Protein AF-A0A1B6GBA2-F1 (afdb_monomer)

Organism: NCBI:txid1464854

Solvent-accessible surface area (backbone atoms only — not comparable to full-atom values): 12612 Å² total; per-residue (Å²): 142,80,86,78,81,80,79,74,80,76,74,75,76,75,79,73,77,83,66,84,77,60,73,89,76,57,81,78,90,71,86,55,63,67,61,48,50,49,60,72,68,33,53,62,59,52,53,50,48,52,54,50,50,55,51,53,52,53,50,50,49,43,52,51,51,54,50,48,49,56,48,50,55,50,52,53,49,50,50,53,55,61,72,68,51,83,52,76,83,59,57,58,66,55,68,51,70,46,81,49,103,88,52,73,51,70,57,66,92,76,50,72,71,59,45,36,73,74,42,98,48,87,59,84,89,74,87,81,77,86,73,86,83,77,90,77,94,72,97,66,93,72,86,82,91,66,87,88,64,92,81,76,77,64,89,40,74,65,52,47,54,48,50,53,49,49,54,47,50,54,53,49,60,70,31,69,59,46,47,52,50,51,53,52,50,52,56,49,50,61,66,68,78,106

InterPro domains:
  IPR019186 Nucleolar protein 12 [PF09805] (22-143)
  IPR019186 Nucleolar protein 12 [PTHR14577] (15-191)

Foldseek 3Di:
DDDPDPPDPPPPPPPPDPDPPDPVPDDDPDDDVVVVVCVVPVPVVVVVVVVVVVVVVLVVVLVVLLVVLVVVLVVVVVVVVVVPDDDPVCVVQQADWDDDPPDIDGRHDADQVNCVVPPVDPGDDDDDDPPDDDDDDDDDPDDDPDDPPPDDDQVDPVSVVVVSVVVSVVSSCPDPSNVVVVVVVVVVVVVVVD

Sequence (194 aa):
MDSGDEEIDDKRIAKRRHKPINRKTKLSIVFNENARKDFLTGFHRRKLGRKRKAQEELEKWLKEEKKRIKKEAKDEIKKLVLSNRPIPELEHLHSEEYELPNHSVSIVELSSTALENKNHWIGSNKVQYETDKEGESDSDQGENEGSKLLGMELKTEKDVKKAIKHQATKQVQKSKAFQTKQRLEKKKQIKKSH

Secondary structure (DSSP, 8-state):
------------------PPP-GGG-------HHHHHHHHHTHHHHHHHHHHHHHHHHHHHHHHHHHHHHHHHHHHHHHHHHHTSPPHHHHGGGS-EEEETTEEEE-----HHHHHHHS----S---------------------S---S-----SHHHHHHHHHHHHHHHHHHSHHHHHHHHHHHHHHHTT--

pLDDT: mean 76.66, std 18.48, range [27.5, 97.44]

Radius of gyration: 38.7 Å; Cα contacts (8 Å, |Δi|>4): 50; chains: 1; bounding box: 107×76×98 Å

Structure (mmCIF, N/CA/C/O backbone):
data_AF-A0A1B6GBA2-F1
#
_entry.id   AF-A0A1B6GBA2-F1
#
loop_
_atom_site.group_PDB
_atom_site.id
_atom_site.type_symbol
_atom_site.label_atom_id
_atom_site.label_alt_id
_atom_site.label_comp_id
_atom_site.label_asym_id
_atom_site.label_entity_id
_atom_site.label_seq_id
_atom_site.pdbx_PDB_ins_code
_atom_site.Cartn_x
_atom_site.Cartn_y
_atom_site.Cartn_z
_atom_site.occupancy
_atom_site.B_iso_or_equiv
_atom_site.auth_seq_id
_atom_site.auth_comp_id
_atom_site.auth_asym_id
_atom_site.auth_atom_id
_atom_site.pdbx_PDB_model_num
ATOM 1 N N . MET A 1 1 ? 73.351 -35.336 -14.180 1.00 48.97 1 MET A N 1
ATOM 2 C CA . MET A 1 1 ? 72.785 -35.665 -15.500 1.00 48.97 1 MET A CA 1
ATOM 3 C C . MET A 1 1 ? 71.743 -36.732 -15.237 1.00 48.97 1 MET A C 1
ATOM 5 O O . MET A 1 1 ? 72.074 -37.904 -15.282 1.00 48.97 1 MET A O 1
ATOM 9 N N . ASP A 1 2 ? 70.557 -36.314 -14.807 1.00 46.03 2 ASP A N 1
ATOM 10 C CA . ASP A 1 2 ? 69.426 -37.210 -14.567 1.00 46.03 2 ASP A CA 1
ATOM 11 C C . ASP A 1 2 ? 68.265 -36.620 -15.363 1.00 46.03 2 ASP A C 1
ATOM 13 O O . ASP A 1 2 ? 67.696 -35.585 -15.014 1.00 46.03 2 ASP A O 1
ATOM 17 N N . SER A 1 3 ? 68.105 -37.153 -16.567 1.00 47.69 3 SER A N 1
ATOM 18 C CA . SER A 1 3 ? 67.117 -36.756 -17.559 1.00 47.69 3 SER A CA 1
ATOM 19 C C . SER A 1 3 ? 65.799 -37.424 -17.195 1.00 47.69 3 SER A C 1
ATOM 21 O O . SER A 1 3 ? 65.550 -38.555 -17.599 1.00 47.69 3 SER A O 1
ATOM 23 N N . GLY A 1 4 ? 64.996 -36.732 -16.388 1.00 49.50 4 GLY A N 1
ATOM 24 C CA . GLY A 1 4 ? 63.617 -37.115 -16.119 1.00 49.50 4 GLY A CA 1
ATOM 25 C C . GLY A 1 4 ? 62.780 -36.952 -17.383 1.00 49.50 4 GLY A C 1
ATOM 26 O O . GLY A 1 4 ? 62.589 -35.833 -17.857 1.00 49.50 4 GLY A O 1
ATOM 27 N N . ASP A 1 5 ? 62.327 -38.081 -17.916 1.00 49.03 5 ASP A N 1
ATOM 28 C CA . ASP A 1 5 ? 61.361 -38.196 -19.000 1.00 49.03 5 ASP A CA 1
ATOM 29 C C . ASP A 1 5 ? 60.092 -37.381 -18.686 1.00 49.03 5 ASP A C 1
ATOM 31 O O . ASP A 1 5 ? 59.298 -37.737 -17.813 1.00 49.03 5 ASP A O 1
ATOM 35 N N . GLU A 1 6 ? 59.883 -36.272 -19.403 1.00 51.25 6 GLU A N 1
ATOM 36 C CA . GLU A 1 6 ? 58.568 -35.636 -19.491 1.00 51.25 6 GLU A CA 1
ATOM 37 C C . GLU A 1 6 ? 57.670 -36.528 -20.359 1.00 51.25 6 GLU A C 1
ATOM 39 O O . GLU A 1 6 ? 57.669 -36.433 -21.588 1.00 51.25 6 GLU A O 1
ATOM 44 N N . GLU A 1 7 ? 56.895 -37.412 -19.722 1.00 50.62 7 GLU A N 1
ATOM 45 C CA . GLU A 1 7 ? 55.727 -38.016 -20.363 1.00 50.62 7 GLU A CA 1
ATOM 46 C C . GLU A 1 7 ? 54.749 -36.897 -20.747 1.00 50.62 7 GLU A C 1
ATOM 48 O O . GLU A 1 7 ? 53.991 -36.362 -19.935 1.00 50.62 7 GLU A O 1
ATOM 53 N N . ILE A 1 8 ? 54.794 -36.512 -22.020 1.00 53.28 8 ILE A N 1
ATOM 54 C CA . ILE A 1 8 ? 53.806 -35.647 -22.648 1.00 53.28 8 ILE A CA 1
ATOM 55 C C . ILE A 1 8 ? 52.487 -36.422 -22.656 1.00 53.28 8 ILE A C 1
ATOM 57 O O . ILE A 1 8 ? 52.315 -37.373 -23.417 1.00 53.28 8 ILE A O 1
ATOM 61 N N . ASP A 1 9 ? 51.551 -35.998 -21.805 1.00 53.97 9 ASP A N 1
ATOM 62 C CA . ASP A 1 9 ? 50.156 -36.432 -21.824 1.00 53.97 9 ASP A CA 1
ATOM 63 C C . ASP A 1 9 ? 49.548 -36.138 -23.207 1.00 53.97 9 ASP A C 1
ATOM 65 O O . ASP A 1 9 ? 49.001 -35.058 -23.476 1.00 53.97 9 ASP A O 1
ATOM 69 N N . ASP A 1 10 ? 49.627 -37.124 -24.101 1.00 56.56 10 ASP A N 1
ATOM 70 C CA . ASP A 1 10 ? 48.906 -37.156 -25.364 1.00 56.56 10 ASP A CA 1
ATOM 71 C C . ASP A 1 10 ? 47.407 -37.137 -25.053 1.00 56.56 10 ASP A C 1
ATOM 73 O O . ASP A 1 10 ? 46.740 -38.162 -24.858 1.00 56.56 10 ASP A O 1
ATOM 77 N N . LYS A 1 11 ? 46.846 -35.923 -2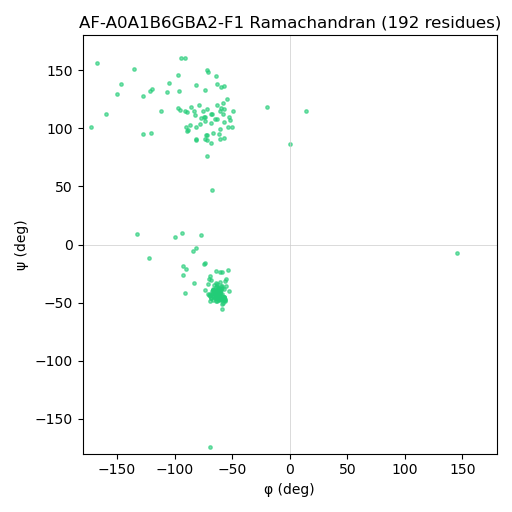4.996 1.00 54.88 11 LYS A N 1
ATOM 78 C CA . LYS A 1 11 ? 45.405 -35.687 -24.940 1.00 54.88 11 LYS A CA 1
ATOM 79 C C . LYS A 1 11 ? 44.784 -36.435 -26.106 1.00 54.88 11 LYS A C 1
ATOM 81 O O . LYS A 1 11 ? 44.793 -35.952 -27.237 1.00 54.88 11 LYS A O 1
ATOM 86 N N . ARG A 1 12 ? 44.208 -37.606 -25.825 1.00 56.19 12 ARG A N 1
ATOM 87 C CA . ARG A 1 12 ? 43.410 -38.382 -26.774 1.00 56.19 12 ARG A CA 1
ATOM 88 C C . ARG A 1 12 ? 42.380 -37.441 -27.397 1.00 56.19 12 ARG A C 1
ATOM 90 O O . ARG A 1 12 ? 41.353 -37.143 -26.786 1.00 56.19 12 ARG A O 1
ATOM 97 N N . ILE A 1 13 ? 42.633 -36.971 -28.620 1.00 60.38 13 ILE A N 1
ATOM 98 C CA . ILE A 1 13 ? 41.629 -36.283 -29.425 1.00 60.38 13 ILE A CA 1
ATOM 99 C C . ILE A 1 13 ? 40.591 -37.352 -29.732 1.00 60.38 13 ILE A C 1
ATOM 101 O O . ILE A 1 13 ? 40.764 -38.179 -30.628 1.00 60.38 13 ILE A O 1
ATOM 105 N N . ALA A 1 14 ? 39.532 -37.391 -28.926 1.00 62.12 14 ALA A N 1
ATOM 106 C CA . ALA A 1 14 ? 38.436 -38.314 -29.124 1.00 62.12 14 ALA A CA 1
ATOM 107 C C . ALA A 1 14 ? 37.877 -38.083 -30.535 1.00 62.12 14 ALA A C 1
ATOM 109 O O . ALA A 1 14 ? 37.199 -37.084 -30.788 1.00 62.12 14 ALA A O 1
ATOM 110 N N . LYS A 1 15 ? 38.177 -38.998 -31.468 1.00 64.19 15 LYS A N 1
ATOM 111 C CA . LYS A 1 15 ? 37.581 -39.017 -32.806 1.00 64.19 15 LYS A CA 1
ATOM 112 C C . LYS A 1 15 ? 36.078 -39.205 -32.625 1.00 64.19 15 LYS A C 1
ATOM 114 O O . LYS A 1 15 ? 35.588 -40.321 -32.450 1.00 64.19 15 LYS A O 1
ATOM 119 N N . ARG A 1 16 ? 35.331 -38.099 -32.607 1.00 65.50 16 ARG A N 1
ATOM 120 C CA . ARG A 1 16 ? 33.869 -38.128 -32.553 1.00 65.50 16 ARG A CA 1
ATOM 121 C C . ARG A 1 16 ? 33.398 -38.863 -33.805 1.00 65.50 16 ARG A C 1
ATOM 123 O O . ARG A 1 16 ? 33.601 -38.384 -34.915 1.00 65.50 16 ARG A O 1
ATOM 130 N N . ARG A 1 17 ? 32.779 -40.035 -33.638 1.00 60.97 17 ARG A N 1
ATOM 131 C CA . ARG A 1 17 ? 32.107 -40.732 -34.744 1.00 60.97 17 ARG A CA 1
ATOM 132 C C . ARG A 1 17 ? 31.067 -39.767 -35.319 1.00 60.97 17 ARG A C 1
ATOM 134 O O . ARG A 1 17 ? 30.146 -39.370 -34.603 1.00 60.97 17 ARG A O 1
ATOM 141 N N . HIS A 1 18 ? 31.226 -39.367 -36.580 1.00 63.34 18 HIS A N 1
ATOM 142 C CA . HIS A 1 18 ? 30.274 -38.507 -37.279 1.00 63.34 18 HIS A CA 1
ATOM 143 C C . HIS A 1 18 ? 28.978 -39.286 -37.514 1.00 63.34 18 HIS A C 1
ATOM 145 O O . HIS A 1 18 ? 28.796 -39.935 -38.539 1.00 63.34 18 HIS A O 1
ATOM 151 N N . LYS A 1 19 ? 28.068 -39.251 -36.537 1.00 73.19 19 LYS A N 1
ATOM 152 C CA . LYS A 1 19 ? 26.678 -39.639 -36.779 1.00 73.19 19 LYS A CA 1
ATOM 153 C C . LYS A 1 19 ? 26.096 -38.653 -37.803 1.00 73.19 19 LYS A C 1
ATOM 155 O O . LYS A 1 19 ? 26.368 -37.453 -37.680 1.00 73.19 19 LYS A O 1
ATOM 160 N N . PRO A 1 20 ? 25.315 -39.112 -38.796 1.00 74.81 20 PRO A N 1
ATOM 161 C CA . PRO A 1 20 ? 24.667 -38.206 -39.734 1.00 74.81 20 PRO A CA 1
ATOM 162 C C . PRO A 1 20 ? 23.789 -37.229 -38.947 1.00 74.81 20 PRO A C 1
ATOM 164 O O . PRO A 1 20 ? 22.916 -37.633 -38.178 1.00 74.81 20 PRO A O 1
ATOM 167 N N . ILE A 1 21 ? 24.064 -35.931 -39.095 1.00 72.81 21 ILE A N 1
ATOM 168 C CA . ILE A 1 21 ? 23.315 -34.877 -38.408 1.00 72.81 21 ILE A CA 1
ATOM 169 C C . ILE A 1 21 ? 21.876 -34.935 -38.914 1.00 72.81 21 ILE A C 1
ATOM 171 O O . ILE A 1 21 ? 21.625 -34.772 -40.111 1.00 72.81 21 ILE A O 1
ATOM 175 N N . ASN A 1 22 ? 20.928 -35.155 -38.001 1.00 79.38 22 ASN A N 1
ATOM 176 C CA . ASN A 1 22 ? 19.515 -35.129 -38.338 1.00 79.38 22 ASN A CA 1
ATOM 177 C C . ASN A 1 22 ? 19.145 -33.716 -38.810 1.00 79.38 22 ASN A C 1
ATOM 179 O O . ASN A 1 22 ? 19.083 -32.771 -38.024 1.00 79.38 22 ASN A O 1
ATOM 183 N N . ARG A 1 23 ? 18.908 -33.571 -40.117 1.00 78.50 23 ARG A N 1
ATOM 184 C CA . ARG A 1 23 ? 18.591 -32.280 -40.741 1.00 78.50 23 ARG A CA 1
ATOM 185 C C . ARG A 1 23 ? 17.313 -31.656 -40.163 1.00 78.50 23 ARG A C 1
ATOM 187 O O . ARG A 1 23 ? 17.208 -30.438 -40.181 1.00 78.50 23 ARG A O 1
ATOM 194 N N . LYS A 1 24 ? 16.398 -32.460 -39.592 1.00 79.44 24 LYS A N 1
ATOM 195 C CA . LYS A 1 24 ? 15.153 -31.990 -38.952 1.00 79.44 24 LYS A CA 1
ATOM 196 C C . LYS A 1 24 ? 15.390 -31.243 -37.635 1.00 79.44 24 LYS A C 1
ATOM 198 O O . LYS A 1 24 ? 14.613 -30.363 -37.297 1.00 79.44 24 LYS A O 1
ATOM 203 N N . THR A 1 25 ? 16.451 -31.572 -36.896 1.00 79.81 25 THR A N 1
ATOM 204 C CA . THR A 1 25 ? 16.803 -30.917 -35.619 1.00 79.81 25 THR A CA 1
ATOM 205 C C . THR A 1 25 ? 17.900 -29.866 -35.787 1.00 79.81 25 THR A C 1
ATOM 207 O O . THR A 1 25 ? 18.426 -29.350 -34.802 1.00 79.81 25 THR A O 1
ATOM 210 N N . LYS A 1 26 ? 18.306 -29.572 -37.030 1.00 81.56 26 LYS A N 1
ATOM 211 C CA . LYS A 1 26 ? 19.357 -28.599 -37.319 1.00 81.56 26 LYS A CA 1
ATOM 212 C C . LYS A 1 26 ? 18.801 -27.188 -37.122 1.00 81.56 26 LYS A C 1
ATOM 214 O O . LYS A 1 26 ? 17.990 -26.723 -37.914 1.00 81.56 26 LYS A O 1
ATOM 219 N N . LEU A 1 27 ? 19.261 -26.504 -36.077 1.00 79.31 27 LEU A N 1
ATOM 220 C CA . LEU A 1 27 ? 18.925 -25.104 -35.827 1.00 79.31 27 LEU A CA 1
ATOM 221 C C . LEU A 1 27 ? 19.710 -24.210 -36.797 1.00 79.31 27 LEU A C 1
ATOM 223 O O . LEU A 1 27 ? 20.939 -24.162 -36.751 1.00 79.31 27 LEU A O 1
ATOM 227 N N . SER A 1 28 ? 19.010 -23.515 -37.693 1.00 79.75 28 SER A N 1
ATOM 228 C CA . SER A 1 28 ? 19.598 -22.476 -38.540 1.00 79.75 28 SER A CA 1
ATOM 229 C C . SER A 1 28 ? 19.524 -21.132 -37.823 1.00 79.75 28 SER A C 1
ATOM 231 O O . SER A 1 28 ? 18.435 -20.595 -37.616 1.00 79.75 28 SER A O 1
ATOM 233 N N . ILE A 1 29 ? 20.675 -20.572 -37.460 1.00 83.25 29 ILE A N 1
ATOM 234 C CA . ILE A 1 29 ? 20.752 -19.210 -36.929 1.00 83.25 29 ILE A CA 1
ATOM 235 C C . ILE A 1 29 ? 20.727 -18.265 -38.130 1.00 83.25 29 ILE A C 1
ATOM 237 O O . ILE A 1 29 ? 21.761 -17.974 -38.725 1.00 83.25 29 ILE A O 1
ATOM 241 N N . VAL A 1 30 ? 19.526 -17.846 -38.527 1.00 86.12 30 VAL A N 1
ATOM 242 C CA . VAL A 1 30 ? 19.337 -16.836 -39.573 1.00 86.12 30 VAL A CA 1
ATOM 243 C C . VAL A 1 30 ? 19.143 -15.488 -38.908 1.00 86.12 30 VAL A C 1
ATOM 245 O O . VAL A 1 30 ? 18.375 -15.334 -37.955 1.00 86.12 30 VAL A O 1
ATOM 248 N N . PHE A 1 31 ? 19.877 -14.504 -39.406 1.00 85.75 31 PHE A N 1
ATOM 249 C CA . PHE A 1 31 ? 19.840 -13.171 -38.858 1.00 85.75 31 PHE A CA 1
ATOM 250 C C . PHE A 1 31 ? 18.571 -12.439 -39.313 1.00 85.75 31 PHE A C 1
ATOM 252 O O . PHE A 1 31 ? 18.438 -12.060 -40.473 1.00 85.75 31 PHE A O 1
ATOM 259 N N . ASN A 1 32 ? 17.634 -12.219 -38.390 1.00 91.94 32 ASN A N 1
ATOM 260 C CA . ASN A 1 32 ? 16.436 -11.432 -38.669 1.00 91.94 32 ASN A CA 1
ATOM 261 C C . ASN A 1 32 ? 16.768 -9.934 -38.652 1.00 91.94 32 ASN A C 1
ATOM 263 O O . ASN A 1 32 ? 16.892 -9.322 -37.587 1.00 91.94 32 ASN A O 1
ATOM 267 N N . GLU A 1 33 ? 16.865 -9.317 -39.830 1.00 91.88 33 GLU A N 1
ATOM 268 C CA . GLU A 1 33 ? 17.189 -7.890 -39.961 1.00 91.88 33 GLU A CA 1
ATOM 269 C C . GLU A 1 33 ? 16.191 -6.970 -39.247 1.00 91.88 33 GLU A C 1
ATOM 271 O O . GLU A 1 33 ? 16.587 -5.964 -38.656 1.00 91.88 33 GLU A O 1
ATOM 276 N N . ASN A 1 34 ? 14.905 -7.325 -39.236 1.00 90.69 34 ASN A N 1
ATOM 277 C CA . ASN A 1 34 ? 13.871 -6.554 -38.539 1.00 90.69 34 ASN A CA 1
ATOM 278 C C . ASN A 1 34 ? 14.068 -6.588 -37.018 1.00 90.69 34 ASN A C 1
ATOM 280 O O . ASN A 1 34 ? 14.043 -5.543 -36.369 1.00 90.69 34 ASN A O 1
ATOM 284 N N . ALA A 1 35 ? 14.388 -7.761 -36.459 1.00 90.62 35 ALA A N 1
ATOM 285 C CA . ALA A 1 35 ? 14.722 -7.896 -35.043 1.00 90.62 35 ALA A CA 1
ATOM 286 C C . ALA A 1 35 ? 16.000 -7.115 -34.683 1.00 90.62 35 ALA A C 1
ATOM 288 O O . ALA A 1 35 ? 16.075 -6.529 -33.604 1.00 90.62 35 ALA A O 1
ATOM 289 N N . ARG A 1 36 ? 16.983 -7.033 -35.595 1.00 88.81 36 ARG A N 1
ATOM 290 C CA . ARG A 1 36 ? 18.163 -6.164 -35.429 1.00 88.81 36 ARG A CA 1
ATOM 291 C C . ARG A 1 36 ? 17.786 -4.694 -35.403 1.00 88.81 36 ARG A C 1
ATOM 293 O O . ARG A 1 36 ? 18.244 -3.983 -34.512 1.00 88.81 36 ARG A O 1
ATOM 300 N N . LYS A 1 37 ? 16.976 -4.234 -36.361 1.00 89.88 37 LYS A N 1
ATOM 301 C CA . LYS A 1 37 ? 16.502 -2.844 -36.415 1.00 89.88 37 LYS A CA 1
ATOM 302 C C . LYS A 1 37 ? 15.784 -2.486 -35.113 1.00 89.88 37 LYS A C 1
ATOM 304 O O . LYS A 1 37 ? 16.168 -1.514 -34.473 1.00 89.88 37 LYS A O 1
ATOM 309 N N . ASP A 1 38 ? 14.858 -3.327 -34.655 1.00 90.12 38 ASP A N 1
ATOM 310 C CA . ASP A 1 38 ? 14.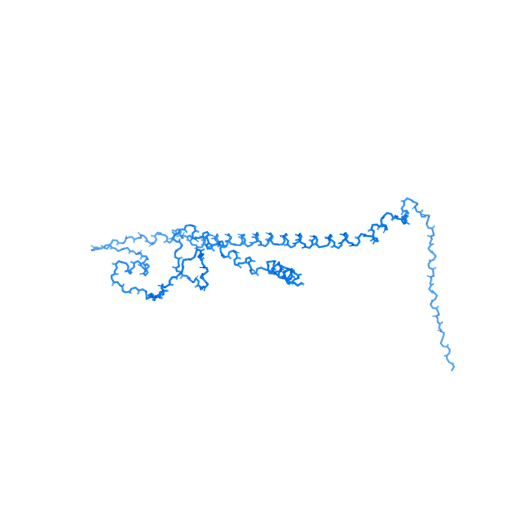161 -3.172 -33.372 1.00 90.12 38 ASP A CA 1
ATOM 311 C C . ASP A 1 38 ? 15.088 -3.218 -32.153 1.00 90.12 38 ASP A C 1
ATOM 313 O O . ASP A 1 38 ? 14.881 -2.509 -31.163 1.00 90.12 38 ASP A O 1
ATOM 317 N N . PHE A 1 39 ? 16.113 -4.066 -32.180 1.00 89.38 39 PHE A N 1
ATOM 318 C CA . PHE A 1 39 ? 17.083 -4.147 -31.100 1.00 89.38 39 PHE A CA 1
ATOM 319 C C . PHE A 1 39 ? 17.909 -2.859 -31.004 1.00 89.38 39 PHE A C 1
ATOM 321 O O . PHE A 1 39 ? 18.004 -2.289 -29.909 1.00 89.38 39 PHE A O 1
ATOM 328 N N . LEU A 1 40 ? 18.428 -2.379 -32.138 1.00 91.06 40 LEU A N 1
ATOM 329 C CA . LEU A 1 40 ? 19.274 -1.189 -32.240 1.00 91.06 40 LEU A CA 1
ATOM 330 C C . LEU A 1 40 ? 18.502 0.105 -31.947 1.00 91.06 40 LEU A C 1
ATOM 332 O O . LEU A 1 40 ? 18.967 0.921 -31.156 1.00 91.06 40 LEU A O 1
ATOM 336 N N . THR A 1 41 ? 17.303 0.287 -32.506 1.00 89.44 41 THR A N 1
ATOM 337 C CA . THR A 1 41 ? 16.514 1.525 -32.329 1.00 89.44 41 THR A CA 1
ATOM 338 C C . THR A 1 41 ? 15.574 1.473 -31.120 1.00 89.44 41 THR A C 1
ATOM 340 O O . THR A 1 41 ? 15.192 2.500 -30.558 1.00 89.44 41 THR A O 1
ATOM 343 N N . GLY A 1 42 ? 15.232 0.278 -30.631 1.00 93.25 42 GLY A N 1
ATOM 344 C CA . GLY A 1 42 ? 14.242 0.082 -29.570 1.00 93.25 42 GLY A CA 1
ATOM 345 C C . GLY A 1 42 ? 14.717 0.390 -28.148 1.00 93.25 42 GLY A C 1
ATOM 346 O O . GLY A 1 42 ? 13.986 0.097 -27.199 1.00 93.25 42 GLY A O 1
ATOM 347 N N . PHE A 1 43 ? 15.908 0.965 -27.940 1.00 92.94 43 PHE A N 1
ATOM 348 C CA . PHE A 1 43 ? 16.404 1.286 -26.594 1.00 92.94 43 PHE A CA 1
ATOM 349 C C . PHE A 1 43 ? 15.467 2.241 -25.843 1.00 92.94 43 PHE A C 1
ATOM 351 O O . PHE A 1 43 ? 15.164 2.010 -24.669 1.00 92.94 43 PHE A O 1
ATOM 358 N N . HIS A 1 44 ? 14.949 3.270 -26.524 1.00 90.62 44 HIS A N 1
ATOM 359 C CA . HIS A 1 44 ? 13.973 4.193 -25.943 1.00 90.62 44 HIS A CA 1
ATOM 360 C C . HIS A 1 44 ? 12.687 3.458 -25.536 1.00 90.62 44 HIS A C 1
ATOM 362 O O . HIS A 1 44 ? 12.247 3.576 -24.392 1.00 90.62 44 HIS A O 1
ATOM 368 N N . ARG A 1 45 ? 12.159 2.599 -26.420 1.00 92.50 45 ARG A N 1
ATOM 369 C CA . ARG A 1 45 ? 10.986 1.746 -26.161 1.00 92.50 45 ARG A CA 1
ATOM 370 C C . ARG A 1 45 ? 11.199 0.840 -24.944 1.00 92.50 45 ARG A C 1
ATOM 372 O O . ARG A 1 45 ? 10.351 0.798 -24.059 1.00 92.50 45 ARG A O 1
ATOM 379 N N . ARG A 1 46 ? 12.367 0.195 -24.818 1.00 93.00 46 ARG A N 1
ATOM 380 C CA . ARG A 1 46 ? 12.729 -0.620 -23.638 1.00 93.00 46 ARG A CA 1
ATOM 381 C C . ARG A 1 46 ? 12.897 0.219 -22.372 1.00 93.00 46 ARG A C 1
ATOM 383 O O . ARG A 1 46 ? 12.524 -0.221 -21.288 1.00 93.00 46 ARG A O 1
ATOM 390 N N . LYS A 1 47 ? 13.475 1.421 -22.467 1.00 95.50 47 LYS A N 1
ATOM 391 C CA . LYS A 1 47 ? 13.624 2.346 -21.330 1.00 95.50 47 LYS A CA 1
ATOM 392 C C . LYS A 1 47 ? 12.259 2.799 -20.815 1.00 95.50 47 LYS A C 1
ATOM 394 O O . LYS A 1 47 ? 12.037 2.761 -19.608 1.00 95.50 47 LYS A O 1
ATOM 399 N N . LEU A 1 48 ? 11.348 3.178 -21.710 1.00 95.38 48 LEU A N 1
ATOM 400 C CA . LEU A 1 48 ? 9.966 3.504 -21.361 1.00 95.38 48 LEU A CA 1
ATOM 401 C C . LEU A 1 48 ? 9.232 2.292 -20.781 1.00 95.38 48 LEU A C 1
ATOM 403 O O . LEU A 1 48 ? 8.622 2.414 -19.725 1.00 95.38 48 LEU A O 1
ATOM 407 N N . GLY A 1 49 ? 9.373 1.116 -21.397 1.00 96.06 49 GLY A N 1
ATOM 408 C CA . GLY A 1 49 ? 8.787 -0.128 -20.895 1.00 96.06 49 GLY A CA 1
ATOM 409 C C . GLY A 1 49 ? 9.241 -0.461 -19.473 1.00 96.06 49 GLY A C 1
ATOM 410 O O . GLY A 1 49 ? 8.412 -0.735 -18.614 1.00 96.06 49 GLY A O 1
ATOM 411 N N . ARG A 1 50 ? 10.543 -0.342 -19.178 1.00 96.62 50 ARG A N 1
ATOM 412 C CA . ARG A 1 50 ? 11.075 -0.525 -17.815 1.00 96.62 50 ARG A CA 1
ATOM 413 C C . ARG A 1 50 ? 10.501 0.485 -16.822 1.00 96.62 50 ARG A C 1
ATOM 415 O O . ARG A 1 50 ? 10.125 0.097 -15.722 1.00 96.62 50 ARG A O 1
ATOM 422 N N . LYS A 1 51 ? 10.408 1.766 -17.202 1.00 95.31 51 LYS A N 1
ATOM 423 C CA . LYS A 1 51 ? 9.795 2.805 -16.355 1.00 95.31 51 LYS A CA 1
ATOM 424 C C . LYS A 1 51 ? 8.333 2.483 -16.050 1.00 95.31 51 LYS A C 1
ATOM 426 O O . LYS A 1 51 ? 7.943 2.542 -14.891 1.00 95.31 51 LYS A O 1
ATOM 431 N N . ARG A 1 52 ? 7.562 2.110 -17.075 1.00 96.81 52 ARG A N 1
ATOM 432 C CA . ARG A 1 52 ? 6.151 1.737 -16.945 1.00 96.81 52 ARG A CA 1
ATOM 433 C C . ARG A 1 52 ? 5.981 0.504 -16.058 1.00 96.81 52 ARG A C 1
ATOM 435 O O . ARG A 1 52 ? 5.205 0.553 -15.114 1.00 96.81 52 ARG A O 1
ATOM 442 N N . LYS A 1 53 ? 6.772 -0.549 -16.286 1.00 97.44 53 LYS A N 1
ATOM 443 C CA . LYS A 1 53 ? 6.762 -1.766 -15.462 1.00 97.44 53 LYS A CA 1
ATOM 444 C C . LYS A 1 53 ? 7.013 -1.452 -13.983 1.00 97.44 53 LYS A C 1
ATOM 446 O O . LYS A 1 53 ? 6.247 -1.887 -13.136 1.00 97.44 53 LYS A O 1
ATOM 451 N N . ALA A 1 54 ? 8.018 -0.629 -13.679 1.00 94.88 54 ALA A N 1
ATOM 452 C CA . ALA A 1 54 ? 8.307 -0.220 -12.304 1.00 94.88 54 ALA A CA 1
ATOM 453 C C . ALA A 1 54 ? 7.168 0.607 -11.666 1.00 94.88 54 ALA A C 1
ATOM 455 O O . ALA A 1 54 ? 6.934 0.509 -10.464 1.00 94.88 54 ALA A O 1
ATOM 456 N N . GLN A 1 55 ? 6.449 1.421 -12.450 1.00 93.50 55 GLN A N 1
ATOM 457 C CA . GLN A 1 55 ? 5.267 2.151 -11.971 1.00 93.50 55 GLN A CA 1
ATOM 458 C C . GLN A 1 55 ? 4.105 1.203 -11.656 1.00 93.50 55 GLN A C 1
ATOM 460 O O . GLN A 1 55 ? 3.503 1.323 -10.592 1.00 93.50 55 GLN A O 1
ATOM 465 N N . GLU A 1 56 ? 3.826 0.250 -12.547 1.00 96.38 56 GLU A N 1
ATOM 466 C CA . GLU A 1 56 ? 2.771 -0.753 -12.366 1.00 96.38 56 GLU A CA 1
ATOM 467 C C . GLU A 1 56 ? 3.062 -1.675 -11.170 1.00 96.38 56 GLU A C 1
ATOM 469 O O . GLU A 1 56 ? 2.165 -1.976 -10.386 1.00 96.38 56 GLU A O 1
ATOM 474 N N . GLU A 1 57 ? 4.316 -2.096 -10.985 1.00 95.94 57 GLU A N 1
ATOM 475 C CA . GLU A 1 57 ? 4.750 -2.874 -9.816 1.00 95.94 57 GLU A CA 1
ATOM 476 C C . GLU A 1 57 ? 4.558 -2.093 -8.510 1.00 95.94 57 GLU A C 1
ATOM 478 O O . GLU A 1 57 ? 4.016 -2.633 -7.545 1.00 95.94 57 GLU A O 1
ATOM 483 N N . LEU A 1 58 ? 4.927 -0.807 -8.485 1.00 94.00 58 LEU A N 1
ATOM 484 C CA . LEU A 1 58 ? 4.717 0.055 -7.320 1.00 94.00 58 LEU A CA 1
ATOM 485 C C . LEU A 1 58 ? 3.225 0.228 -6.993 1.00 94.00 58 LEU A C 1
ATOM 487 O O . LEU A 1 58 ? 2.842 0.222 -5.824 1.00 94.00 58 LEU A O 1
ATOM 491 N N . GLU A 1 59 ? 2.375 0.379 -8.008 1.00 94.50 59 GLU A N 1
ATOM 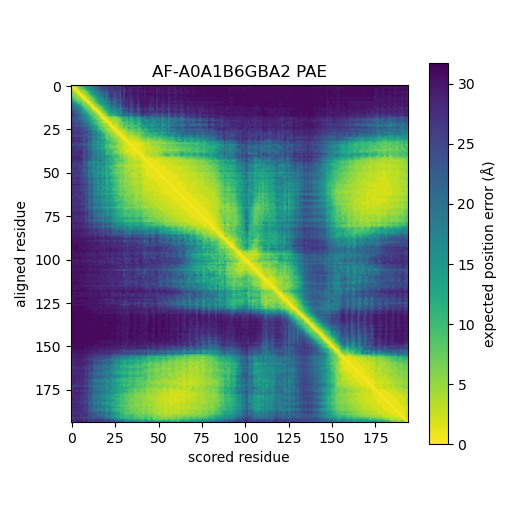492 C CA . GLU A 1 59 ? 0.927 0.500 -7.825 1.00 94.50 59 GLU A CA 1
ATOM 493 C C . GLU A 1 59 ? 0.299 -0.796 -7.298 1.00 94.50 59 GLU A C 1
ATOM 495 O O . GLU A 1 59 ? -0.494 -0.757 -6.351 1.00 94.50 59 GLU A O 1
ATOM 500 N N . LYS A 1 60 ? 0.685 -1.949 -7.858 1.00 96.38 60 LYS A N 1
ATOM 501 C CA . LYS A 1 60 ? 0.259 -3.267 -7.363 1.00 96.38 60 LYS A CA 1
ATOM 502 C C . LYS A 1 60 ? 0.652 -3.451 -5.903 1.00 96.38 60 LYS A C 1
ATOM 504 O O . LYS A 1 60 ? -0.208 -3.772 -5.083 1.00 96.38 60 LYS A O 1
ATOM 509 N N . TRP A 1 61 ? 1.898 -3.129 -5.566 1.00 94.94 61 TRP A N 1
ATOM 510 C CA . TRP A 1 61 ? 2.391 -3.209 -4.196 1.00 94.94 61 TRP A CA 1
ATOM 511 C C . TRP A 1 61 ? 1.599 -2.303 -3.239 1.00 94.94 61 TRP A C 1
ATOM 513 O O . TRP A 1 61 ? 1.187 -2.743 -2.168 1.00 94.94 61 TRP A O 1
ATOM 523 N N . LEU A 1 62 ? 1.275 -1.067 -3.639 1.00 94.31 62 LEU A N 1
ATOM 524 C CA . LEU A 1 62 ? 0.415 -0.170 -2.851 1.00 94.31 62 LEU A CA 1
ATOM 525 C C . LEU A 1 62 ? -1.004 -0.721 -2.653 1.00 94.31 62 LEU A C 1
ATOM 527 O O . LEU A 1 62 ? -1.607 -0.517 -1.596 1.00 94.31 62 LEU A O 1
ATOM 531 N N . LYS A 1 63 ? -1.569 -1.384 -3.666 1.00 95.12 63 LYS A N 1
ATOM 532 C CA . LYS A 1 63 ? -2.907 -1.984 -3.595 1.00 95.12 63 LYS A CA 1
ATOM 533 C C . LYS A 1 63 ? -2.929 -3.181 -2.645 1.00 95.12 63 LYS A C 1
ATOM 535 O O . LYS A 1 63 ? -3.849 -3.290 -1.834 1.00 95.12 63 LYS A O 1
ATOM 540 N N . GLU A 1 64 ? -1.924 -4.044 -2.732 1.00 95.81 64 GLU A N 1
ATOM 541 C CA . GLU A 1 64 ? -1.745 -5.195 -1.845 1.00 95.81 64 GLU A CA 1
ATOM 542 C C . GLU A 1 64 ? -1.533 -4.752 -0.399 1.00 95.81 64 GLU A C 1
ATOM 544 O O . GLU A 1 64 ? -2.225 -5.240 0.490 1.00 95.81 64 GLU A O 1
ATOM 549 N N . GLU A 1 65 ? -0.691 -3.744 -0.174 1.00 93.12 65 GLU A N 1
ATOM 550 C CA . GLU A 1 65 ? -0.425 -3.206 1.160 1.00 93.12 65 GLU A CA 1
ATOM 551 C C . GLU A 1 65 ? -1.685 -2.594 1.792 1.00 93.12 65 GLU A C 1
ATOM 553 O O . GLU A 1 65 ? -2.032 -2.888 2.936 1.00 93.12 65 GLU A O 1
ATOM 558 N N . LYS A 1 66 ? -2.460 -1.816 1.022 1.00 91.50 66 LYS A N 1
ATOM 559 C CA . LYS A 1 66 ? -3.767 -1.307 1.476 1.00 91.50 66 LYS A CA 1
ATOM 560 C C . LYS A 1 66 ? -4.746 -2.437 1.795 1.00 91.50 66 LYS A C 1
ATOM 562 O O . LYS A 1 66 ? -5.537 -2.307 2.729 1.00 91.50 66 LYS A O 1
ATOM 567 N N . LYS A 1 67 ? -4.746 -3.518 1.007 1.00 93.81 67 LYS A N 1
ATOM 568 C CA . LYS A 1 67 ? -5.611 -4.684 1.238 1.00 93.81 67 LYS A CA 1
ATOM 569 C C . LYS A 1 67 ? -5.199 -5.423 2.513 1.00 93.81 67 LYS A C 1
ATOM 571 O O . LYS A 1 67 ? -6.083 -5.774 3.290 1.00 93.81 67 LYS A O 1
ATOM 576 N N . ARG A 1 68 ? -3.893 -5.601 2.738 1.00 94.88 68 ARG A N 1
ATOM 577 C CA . ARG A 1 68 ? -3.311 -6.212 3.940 1.00 94.88 68 ARG A CA 1
ATOM 578 C C . ARG A 1 68 ? -3.720 -5.444 5.194 1.00 94.88 68 ARG A C 1
ATOM 580 O O . ARG A 1 68 ? -4.392 -6.011 6.044 1.00 94.88 68 ARG A O 1
ATOM 587 N N . ILE A 1 69 ? -3.454 -4.138 5.233 1.00 91.94 69 ILE A N 1
ATOM 588 C CA . ILE A 1 69 ? -3.771 -3.278 6.386 1.00 91.94 69 ILE A CA 1
ATOM 589 C C . ILE A 1 69 ? -5.277 -3.258 6.680 1.00 91.94 69 ILE A C 1
ATOM 591 O O . ILE A 1 69 ? -5.697 -3.334 7.829 1.00 91.94 69 ILE A O 1
ATOM 595 N N . LYS A 1 70 ? -6.129 -3.205 5.646 1.00 88.38 70 LYS A N 1
ATOM 596 C CA . LYS A 1 70 ? -7.587 -3.290 5.842 1.00 88.38 70 LYS A CA 1
ATOM 597 C C . LYS A 1 70 ? -8.030 -4.635 6.412 1.00 88.38 70 LYS A C 1
ATOM 599 O O . LYS A 1 70 ? -9.014 -4.667 7.145 1.00 88.38 70 LYS A O 1
ATOM 604 N N . LYS A 1 71 ? -7.382 -5.733 6.016 1.00 91.25 71 LYS A N 1
ATOM 605 C CA . LYS A 1 71 ? -7.688 -7.068 6.536 1.00 91.25 71 LYS A CA 1
ATOM 606 C C . LYS A 1 71 ? -7.268 -7.166 8.002 1.00 91.25 71 LYS A C 1
ATOM 608 O O . LYS A 1 71 ? -8.100 -7.520 8.822 1.00 91.25 71 LYS A O 1
ATOM 613 N N . GLU A 1 72 ? -6.049 -6.743 8.319 1.00 91.62 72 GLU A N 1
ATOM 614 C CA . GLU A 1 72 ? -5.527 -6.708 9.690 1.00 91.62 72 GLU A CA 1
ATOM 615 C C . GLU A 1 72 ? -6.411 -5.870 10.608 1.00 91.62 72 GLU A C 1
ATOM 617 O O . GLU A 1 72 ? -6.861 -6.374 11.627 1.00 91.62 72 GLU A O 1
ATOM 622 N N . ALA A 1 73 ? -6.797 -4.660 10.195 1.00 88.06 73 ALA A N 1
ATOM 623 C CA . ALA A 1 73 ? -7.711 -3.830 10.979 1.00 88.06 73 ALA A CA 1
ATOM 624 C C . ALA A 1 73 ? -9.067 -4.519 11.243 1.00 88.06 73 ALA A C 1
ATOM 626 O O . ALA A 1 73 ? -9.632 -4.383 12.324 1.00 88.06 73 ALA A O 1
ATOM 627 N N . LYS A 1 74 ? -9.609 -5.276 10.277 1.00 85.88 74 LYS A N 1
ATOM 628 C CA . LYS A 1 74 ? -10.849 -6.049 10.479 1.00 85.88 74 LYS A CA 1
ATOM 629 C C . LYS A 1 74 ? -10.648 -7.218 11.439 1.00 85.88 74 LYS A C 1
ATOM 631 O O . LYS A 1 74 ? -11.516 -7.459 12.274 1.00 85.88 74 LYS A O 1
ATOM 636 N N . ASP A 1 75 ? -9.539 -7.937 11.301 1.00 89.38 75 ASP A N 1
ATOM 637 C CA . ASP A 1 75 ? -9.205 -9.081 12.148 1.00 89.38 75 ASP A CA 1
ATOM 638 C C . ASP A 1 75 ? -8.941 -8.624 13.596 1.00 89.38 75 ASP A C 1
ATOM 640 O O . ASP A 1 75 ? -9.430 -9.254 14.533 1.00 89.38 75 ASP A O 1
ATOM 644 N N . GLU A 1 76 ? -8.278 -7.478 13.786 1.00 87.50 76 GLU A N 1
ATOM 645 C CA . GLU A 1 76 ? -8.090 -6.810 15.081 1.00 87.50 76 GLU A CA 1
ATOM 646 C C . GLU A 1 76 ? -9.432 -6.457 15.738 1.00 87.50 76 GLU A C 1
ATOM 648 O O . GLU A 1 76 ? -9.655 -6.799 16.899 1.00 87.50 76 GLU A O 1
ATOM 653 N N . ILE A 1 77 ? -10.361 -5.844 14.993 1.00 84.31 77 ILE A N 1
ATOM 654 C CA . ILE A 1 77 ? -11.708 -5.537 15.503 1.00 84.31 77 ILE A CA 1
ATOM 655 C C . ILE A 1 77 ? -12.446 -6.819 15.875 1.00 84.31 77 ILE A C 1
ATOM 657 O O . ILE A 1 77 ? -13.047 -6.892 16.942 1.00 84.31 77 ILE A O 1
ATOM 661 N N . LYS A 1 78 ? -12.404 -7.847 15.019 1.00 86.56 78 LYS A N 1
ATOM 662 C CA . LYS A 1 78 ? -13.061 -9.128 15.297 1.00 86.56 78 LYS A CA 1
ATOM 663 C C . LYS A 1 78 ? -12.500 -9.763 16.569 1.00 86.56 78 LYS A C 1
ATOM 665 O O . LYS A 1 78 ? -13.279 -10.264 17.372 1.00 86.56 78 LYS A O 1
ATOM 670 N N . LYS A 1 79 ? -11.180 -9.719 16.767 1.00 88.25 79 LYS A N 1
ATOM 671 C CA . LYS A 1 79 ? -10.519 -10.209 17.982 1.00 88.25 79 LYS A CA 1
ATOM 672 C C . LYS A 1 79 ? -10.983 -9.439 19.219 1.00 88.25 79 LYS A C 1
ATOM 674 O O . LYS A 1 79 ? -11.341 -10.078 20.199 1.00 88.25 79 LYS A O 1
ATOM 679 N N . LEU A 1 80 ? -11.029 -8.108 19.149 1.00 79.44 80 LEU A N 1
ATOM 680 C CA . LEU A 1 80 ? -11.492 -7.256 20.249 1.00 79.44 80 LEU A CA 1
ATOM 681 C C . LEU A 1 80 ? -12.967 -7.514 20.593 1.00 79.44 80 LEU A C 1
ATOM 683 O O . LEU A 1 80 ? -13.334 -7.614 21.757 1.00 79.44 80 LEU A O 1
ATOM 687 N N . VAL A 1 81 ? -13.820 -7.666 19.578 1.00 81.81 81 VAL A N 1
ATOM 688 C CA . VAL A 1 81 ? -15.236 -8.004 19.772 1.00 81.81 81 VAL A CA 1
ATOM 689 C C . VAL A 1 81 ? -15.385 -9.391 20.391 1.00 81.81 81 VAL A C 1
ATOM 691 O O . VAL A 1 81 ? -16.222 -9.564 21.263 1.00 81.81 81 VAL A O 1
ATOM 694 N N . LEU A 1 82 ? -14.588 -10.377 19.966 1.00 82.56 82 LEU A N 1
ATOM 695 C CA . LEU A 1 82 ? -14.614 -11.728 20.532 1.00 82.56 82 LEU A CA 1
ATOM 696 C C . LEU A 1 82 ? -14.164 -11.757 21.996 1.00 82.56 82 LEU A C 1
ATOM 698 O O . LEU A 1 82 ? -14.798 -12.446 22.785 1.00 82.56 82 LEU A O 1
ATOM 702 N N . SER A 1 83 ? -13.108 -11.020 22.355 1.00 77.69 83 SER A N 1
ATOM 703 C CA . SER A 1 83 ? -12.624 -10.959 23.740 1.00 77.69 83 SER A CA 1
ATOM 704 C C . SER A 1 83 ? -13.574 -10.219 24.678 1.00 77.69 83 SER A C 1
ATOM 706 O O . SER A 1 83 ? -13.580 -10.506 25.865 1.00 77.69 83 SER A O 1
ATOM 708 N N . ASN A 1 84 ? -14.375 -9.287 24.153 1.00 78.81 84 ASN A N 1
ATOM 709 C CA . ASN A 1 84 ? -15.330 -8.496 24.934 1.00 78.81 84 ASN A CA 1
ATOM 710 C C . ASN A 1 84 ? -16.743 -9.104 24.966 1.00 78.81 84 ASN A C 1
ATOM 712 O O . ASN A 1 84 ? -17.685 -8.425 25.372 1.00 78.81 84 ASN A O 1
ATOM 716 N N . ARG A 1 85 ? -16.939 -10.342 24.491 1.00 77.56 85 ARG A N 1
ATOM 717 C CA . ARG A 1 85 ? -18.238 -11.011 24.634 1.00 77.56 85 ARG A CA 1
ATOM 718 C C . ARG A 1 85 ? -18.431 -11.442 26.089 1.00 77.56 85 ARG A C 1
ATOM 720 O O . ARG A 1 85 ? -17.510 -12.050 26.634 1.00 77.56 85 ARG A O 1
ATOM 727 N N . PRO A 1 86 ? -19.600 -11.167 26.694 1.00 74.50 86 PRO A N 1
ATOM 728 C CA . PRO A 1 86 ? -19.899 -11.660 28.030 1.00 74.50 86 PRO A CA 1
ATOM 729 C C . PRO A 1 86 ? -19.856 -13.190 28.023 1.00 74.50 86 PRO A C 1
ATOM 731 O O . PRO A 1 86 ? -20.332 -13.837 27.085 1.00 74.50 86 PRO A O 1
ATOM 734 N N . ILE A 1 87 ? -19.214 -13.757 29.042 1.00 79.06 87 ILE A N 1
ATOM 735 C CA . ILE A 1 87 ? -19.136 -15.203 29.234 1.00 79.06 87 ILE A CA 1
ATOM 736 C C . ILE A 1 87 ? -20.475 -15.635 29.848 1.00 79.06 87 ILE A C 1
ATOM 738 O O . ILE A 1 87 ? -20.786 -15.159 30.940 1.00 79.06 87 ILE A O 1
ATOM 742 N N . PRO A 1 88 ? -21.250 -16.529 29.202 1.00 77.81 88 PRO A N 1
ATOM 743 C CA . PRO A 1 88 ? -22.594 -16.891 29.668 1.00 77.81 88 PRO A CA 1
ATOM 744 C C . PRO A 1 88 ? -22.633 -17.417 31.110 1.00 77.81 88 PRO A C 1
ATOM 746 O O . PRO A 1 88 ? -23.599 -17.204 31.833 1.00 77.81 88 PRO A O 1
ATOM 749 N N . GLU A 1 89 ? -21.567 -18.090 31.551 1.00 73.44 89 GLU A N 1
ATOM 750 C CA . GLU A 1 89 ? -21.449 -18.608 32.920 1.00 73.44 89 GLU A CA 1
ATOM 751 C C . GLU A 1 89 ? -21.323 -17.494 33.974 1.00 73.44 89 GLU A C 1
ATOM 753 O O . GLU A 1 89 ? -21.801 -17.659 35.090 1.00 73.44 89 GLU A O 1
ATOM 758 N N . LEU A 1 90 ? -20.724 -16.349 33.627 1.00 69.38 90 LEU A N 1
ATOM 759 C CA . LEU A 1 90 ? -20.504 -15.231 34.555 1.00 69.38 90 LEU A CA 1
ATOM 760 C C . LEU A 1 90 ? -21.636 -14.195 34.528 1.00 69.38 90 LEU A C 1
ATOM 762 O O . LEU A 1 90 ? -21.774 -13.423 35.470 1.00 69.38 90 LEU A O 1
ATOM 766 N N . GLU A 1 91 ? -22.456 -14.183 33.475 1.00 67.56 91 GLU A N 1
ATOM 767 C CA . GLU A 1 91 ? -23.578 -13.245 33.333 1.00 67.56 91 GLU A CA 1
ATOM 768 C C . GLU A 1 91 ? -24.625 -13.429 34.442 1.00 67.56 91 GLU A C 1
ATOM 770 O O . GLU A 1 91 ? -25.120 -12.448 34.994 1.00 67.56 91 GLU A O 1
ATOM 775 N N . HIS A 1 92 ? -24.894 -14.676 34.837 1.00 65.50 92 HIS A N 1
ATOM 776 C CA . HIS A 1 92 ? -25.852 -14.996 35.897 1.00 65.50 92 HIS A CA 1
ATOM 777 C C . HIS A 1 92 ? -25.426 -14.429 37.265 1.00 65.50 92 HIS A C 1
ATOM 779 O O . HIS A 1 92 ? -26.257 -13.858 37.972 1.00 65.50 92 HIS A O 1
ATOM 785 N N . LEU A 1 93 ? -24.124 -14.476 37.589 1.00 64.75 93 LEU A N 1
ATOM 786 C CA . LEU A 1 93 ? -23.564 -14.002 38.866 1.00 64.75 93 LEU A CA 1
ATOM 787 C C . LEU A 1 93 ? -23.733 -12.491 39.087 1.00 64.75 93 LEU A C 1
ATOM 789 O O . LEU A 1 93 ? -23.705 -12.028 40.222 1.00 64.75 93 LEU A O 1
ATOM 793 N N . HIS A 1 94 ? -23.911 -11.711 38.019 1.00 63.50 94 HIS A N 1
ATOM 794 C CA . HIS A 1 94 ? -24.070 -10.256 38.103 1.00 63.50 94 HIS A CA 1
ATOM 795 C C . HIS A 1 94 ? -25.506 -9.830 38.463 1.00 63.50 94 HIS A C 1
ATOM 797 O O . HIS A 1 94 ? -25.782 -8.636 38.580 1.00 63.50 94 HIS A O 1
ATOM 803 N N . SER A 1 95 ? -26.431 -10.787 38.601 1.00 63.66 95 SER A N 1
ATOM 804 C CA . SER A 1 95 ? -27.867 -10.522 38.767 1.00 63.66 95 SER A CA 1
ATOM 805 C C . SER A 1 95 ? -28.535 -11.307 39.897 1.00 63.66 95 SER A C 1
ATOM 807 O O . SER A 1 95 ? -29.756 -11.267 40.022 1.00 63.66 95 SER A O 1
ATOM 809 N N . GLU A 1 96 ? -27.762 -12.003 40.733 1.00 71.25 96 GLU A N 1
ATOM 810 C CA . GLU A 1 96 ? -28.319 -12.704 41.890 1.00 71.25 96 GLU A CA 1
ATOM 811 C C . GLU A 1 96 ? -28.700 -11.692 42.984 1.00 71.25 96 GLU A C 1
ATOM 813 O O . GLU A 1 96 ? -27.850 -11.041 43.599 1.00 71.25 96 GLU A O 1
ATOM 818 N N . GLU A 1 97 ? -30.008 -11.529 43.191 1.00 78.56 97 GLU A N 1
ATOM 819 C CA . GLU A 1 97 ? -30.573 -10.815 44.331 1.00 78.56 97 GLU A CA 1
ATOM 820 C C . GLU A 1 97 ? -30.691 -11.792 45.505 1.00 78.56 97 GLU A C 1
ATOM 822 O O . GLU A 1 97 ? -31.376 -12.812 45.418 1.00 78.56 97 GLU A O 1
ATOM 827 N N . TYR A 1 98 ? -29.995 -11.499 46.604 1.00 82.56 98 TYR A N 1
ATOM 828 C CA . TYR A 1 98 ? -30.062 -12.305 47.819 1.00 82.56 98 TYR A CA 1
ATOM 829 C C . TYR A 1 98 ? -31.052 -11.671 48.792 1.00 82.56 98 TYR A C 1
ATOM 831 O O . TYR A 1 98 ? -30.831 -10.555 49.267 1.00 82.56 98 TYR A O 1
ATOM 839 N N . GLU A 1 99 ? -32.126 -12.388 49.121 1.00 83.56 99 GLU A N 1
ATOM 840 C CA . GLU A 1 99 ? -33.056 -11.982 50.175 1.00 83.56 99 GLU A CA 1
ATOM 841 C C . GLU A 1 99 ? -32.515 -12.406 51.549 1.00 83.56 99 GLU A C 1
ATOM 843 O O . GLU A 1 99 ? -32.435 -13.593 51.871 1.00 83.56 99 GLU A O 1
ATOM 848 N N . LEU A 1 100 ? -32.129 -11.431 52.377 1.00 86.75 100 LEU A N 1
ATOM 849 C CA . LEU A 1 100 ? -31.847 -11.642 53.797 1.00 86.75 100 LEU A CA 1
ATOM 850 C C . LEU A 1 100 ? -33.101 -11.321 54.628 1.00 86.75 100 LEU A C 1
ATOM 852 O O . LEU A 1 100 ? -33.952 -10.554 54.179 1.00 86.75 100 LEU A O 1
ATOM 856 N N . PRO A 1 101 ? -33.202 -11.806 55.882 1.00 91.12 101 PRO A N 1
ATOM 857 C CA . PRO A 1 101 ? -34.407 -11.650 56.707 1.00 91.12 101 PRO A CA 1
ATOM 858 C C . PRO A 1 101 ? -34.935 -10.215 56.884 1.00 91.12 101 PRO A C 1
ATOM 860 O O . PRO A 1 101 ? -36.107 -10.042 57.197 1.00 91.12 101 PRO A O 1
ATOM 863 N N . ASN A 1 102 ? -34.090 -9.195 56.694 1.00 89.12 102 ASN A N 1
ATOM 864 C CA . ASN A 1 102 ? -34.447 -7.787 56.898 1.00 89.12 102 ASN A CA 1
ATOM 865 C C . ASN A 1 102 ? -34.254 -6.895 55.652 1.00 89.12 102 ASN A C 1
ATOM 867 O O . ASN A 1 102 ? -34.665 -5.739 55.690 1.00 89.12 102 ASN A O 1
ATOM 871 N N . HIS A 1 103 ? -33.577 -7.365 54.595 1.00 88.81 103 HIS A N 1
ATOM 872 C CA . HIS A 1 103 ? -33.261 -6.569 53.394 1.00 88.81 103 HIS A CA 1
ATOM 873 C C . HIS A 1 103 ? -32.763 -7.458 52.243 1.00 88.81 103 HIS A C 1
ATOM 875 O O . HIS A 1 103 ? -32.211 -8.526 52.500 1.00 88.81 103 HIS A O 1
ATOM 881 N N . SER A 1 104 ? -32.900 -7.007 50.993 1.00 88.38 104 SER A N 1
ATOM 882 C CA . SER A 1 104 ? -32.259 -7.647 49.838 1.00 88.38 104 SER A CA 1
ATOM 883 C C . SER A 1 104 ? -30.951 -6.945 49.465 1.00 88.38 104 SER A C 1
ATOM 885 O O . SER A 1 104 ? -30.804 -5.730 49.635 1.00 88.38 104 SER A O 1
ATOM 887 N N . VAL A 1 105 ? -29.969 -7.718 48.993 1.00 86.81 105 VAL A N 1
ATOM 888 C CA . VAL A 1 105 ? -28.686 -7.198 48.500 1.00 86.81 105 VAL A CA 1
ATOM 889 C C . VAL A 1 105 ? -28.419 -7.752 47.103 1.00 86.81 105 VAL A C 1
ATOM 891 O O . VAL A 1 105 ? -28.444 -8.963 46.896 1.00 86.81 105 VAL A O 1
ATOM 894 N N . SER A 1 106 ? -28.124 -6.857 46.156 1.00 84.19 106 SER A N 1
ATOM 895 C CA . SER A 1 106 ? -27.701 -7.187 44.790 1.00 84.19 106 SER A CA 1
ATOM 896 C C . SER A 1 106 ? -26.210 -6.902 44.601 1.00 84.19 106 SER A C 1
ATOM 898 O O . SER A 1 106 ? -25.754 -5.792 44.896 1.00 84.19 106 SER A O 1
ATOM 900 N N . ILE A 1 107 ? -25.458 -7.856 44.053 1.00 78.75 107 ILE A N 1
ATOM 901 C CA . ILE A 1 107 ? -24.038 -7.667 43.730 1.00 78.75 107 ILE A CA 1
ATOM 902 C C . ILE A 1 107 ? -23.933 -7.130 42.297 1.00 78.75 107 ILE A C 1
ATOM 904 O O . ILE A 1 107 ? -24.045 -7.879 41.334 1.00 78.75 107 ILE A O 1
ATOM 908 N N . VAL A 1 108 ? -23.723 -5.818 42.155 1.00 79.12 108 VAL A N 1
ATOM 909 C CA . VAL A 1 108 ? -23.568 -5.143 40.854 1.00 79.12 108 VAL A CA 1
ATOM 910 C C . VAL A 1 108 ? -22.200 -4.473 40.782 1.00 79.12 108 VAL A C 1
ATOM 912 O O . VAL A 1 108 ? -21.801 -3.764 41.707 1.00 79.12 108 VAL A O 1
ATOM 915 N N . GLU A 1 109 ? -21.487 -4.650 39.669 1.00 78.06 109 GLU A N 1
ATOM 916 C CA . GLU A 1 109 ? -20.241 -3.924 39.412 1.00 78.06 109 GLU A CA 1
ATOM 917 C C . GLU A 1 109 ? -20.542 -2.432 39.186 1.00 78.06 109 GLU A C 1
ATOM 919 O O . GLU A 1 109 ? -21.174 -2.036 38.203 1.00 78.06 109 GLU A O 1
ATOM 924 N N . LEU A 1 110 ? -20.106 -1.583 40.118 1.00 78.50 110 LEU A N 1
ATOM 925 C CA . LEU A 1 110 ? -20.259 -0.135 40.018 1.00 78.50 110 LEU A CA 1
ATOM 926 C C . LEU A 1 110 ? -18.986 0.478 39.432 1.00 78.50 110 LEU A C 1
ATOM 928 O O . LEU A 1 110 ? -17.925 0.445 40.053 1.00 78.50 110 LEU A O 1
ATOM 932 N N . SER A 1 111 ? -19.096 1.086 38.249 1.00 80.12 111 SER A N 1
ATOM 933 C CA . SER A 1 111 ? -17.997 1.871 37.685 1.00 80.12 111 SER A CA 1
ATOM 934 C C . SER A 1 111 ? -17.804 3.172 38.467 1.00 80.12 111 SER A C 1
ATOM 936 O O . SER A 1 111 ? -18.771 3.767 38.953 1.00 80.12 111 SER A O 1
ATOM 938 N N . SER A 1 112 ? -16.562 3.659 38.550 1.00 77.62 112 SER A N 1
ATOM 939 C CA . SER A 1 112 ? -16.232 4.905 39.259 1.00 77.62 112 SER A CA 1
ATOM 940 C C . SER A 1 112 ? -17.104 6.075 38.790 1.00 77.62 112 SER A C 1
ATOM 942 O O . SER A 1 112 ? -17.637 6.817 39.603 1.00 77.62 112 SER A O 1
ATOM 944 N N . THR A 1 113 ? -17.376 6.164 37.487 1.00 75.12 113 THR A N 1
ATOM 945 C CA . THR A 1 113 ? -18.269 7.174 36.898 1.00 75.12 113 THR A CA 1
ATOM 946 C C . THR A 1 113 ? -19.729 7.035 37.333 1.00 75.12 113 THR A C 1
ATOM 948 O O . THR A 1 113 ? -20.433 8.031 37.470 1.00 75.12 113 THR A O 1
ATOM 951 N N . ALA A 1 114 ? -20.229 5.810 37.531 1.00 75.44 114 ALA A N 1
ATOM 952 C CA . ALA A 1 114 ? -21.603 5.595 37.983 1.00 75.44 114 ALA A CA 1
ATOM 953 C C . ALA A 1 114 ? -21.781 6.013 39.450 1.00 75.44 114 ALA A C 1
ATOM 955 O O . ALA A 1 114 ? -22.836 6.532 39.816 1.00 75.44 114 ALA A O 1
ATOM 956 N N . LEU A 1 115 ? -20.743 5.820 40.266 1.00 77.31 115 LEU A N 1
ATOM 957 C CA . LEU A 1 115 ? -20.701 6.256 41.659 1.00 77.31 115 LEU A CA 1
ATOM 958 C C . LEU A 1 115 ? -20.617 7.779 41.785 1.00 77.31 115 LEU A C 1
ATOM 960 O O . LEU A 1 115 ? -21.362 8.345 42.576 1.00 77.31 115 LEU A O 1
ATOM 964 N N . GLU A 1 116 ? -19.784 8.425 40.963 1.00 78.31 116 GLU A N 1
ATOM 965 C CA . GLU A 1 116 ? -19.646 9.889 40.872 1.00 78.31 116 GLU A CA 1
ATOM 966 C C . GLU A 1 116 ? -20.977 10.603 40.583 1.00 78.31 116 GLU A C 1
ATOM 968 O O . GLU A 1 116 ? -21.220 11.695 41.086 1.00 78.31 116 GLU A O 1
ATOM 973 N N . ASN A 1 117 ? -21.848 9.991 39.774 1.00 74.31 117 ASN A N 1
ATOM 974 C CA . ASN A 1 117 ? -23.127 10.593 39.386 1.00 74.31 117 ASN A CA 1
ATOM 975 C C . ASN A 1 117 ? -24.241 10.385 40.421 1.00 74.31 117 ASN A C 1
ATOM 977 O O . ASN A 1 117 ? -25.150 11.207 40.516 1.00 74.31 117 ASN A O 1
ATOM 981 N N . LYS A 1 118 ? -24.233 9.248 41.127 1.00 77.62 118 LYS A N 1
ATOM 982 C CA . LYS A 1 118 ? -25.319 8.855 42.043 1.00 77.62 118 LYS A CA 1
ATOM 983 C C . LYS A 1 118 ? -25.081 9.344 43.463 1.00 77.62 118 LYS A C 1
ATOM 985 O O . LYS A 1 118 ? -26.004 9.808 44.126 1.00 77.62 118 LYS A O 1
ATOM 990 N N . ASN A 1 119 ? -23.844 9.224 43.917 1.00 74.31 119 ASN A N 1
ATOM 991 C CA . ASN A 1 119 ? -23.415 9.676 45.224 1.00 74.31 119 ASN A CA 1
ATOM 992 C C . ASN A 1 119 ? -22.627 10.958 44.980 1.00 74.31 119 ASN A C 1
ATOM 994 O O . ASN A 1 119 ? -21.869 11.010 44.021 1.00 74.31 119 ASN A O 1
ATOM 998 N N . HIS A 1 120 ? -22.791 11.987 45.812 1.00 73.81 120 HIS A N 1
ATOM 999 C CA . HIS A 1 120 ? -22.080 13.272 45.706 1.00 73.81 120 HIS A CA 1
ATOM 1000 C C . HIS A 1 120 ? -20.565 13.135 45.993 1.00 73.81 120 HIS A C 1
ATOM 1002 O O . HIS A 1 120 ? -19.991 13.861 46.801 1.00 73.81 120 HIS A O 1
ATOM 1008 N N . TRP A 1 121 ? -19.915 12.143 45.394 1.00 78.25 121 TRP A N 1
ATOM 1009 C CA . TRP A 1 12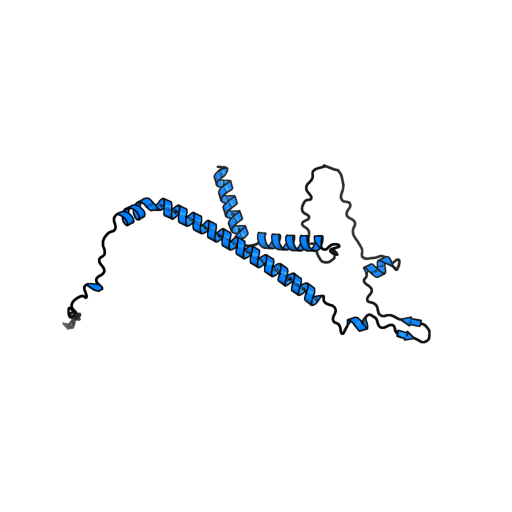1 ? -18.506 11.851 45.516 1.00 78.25 121 TRP A CA 1
ATOM 1010 C C . TRP A 1 121 ? -17.712 12.753 44.585 1.00 78.25 121 TRP A C 1
ATOM 1012 O O . TRP A 1 121 ? -18.068 12.981 43.430 1.00 78.25 121 TRP A O 1
ATOM 1022 N N . ILE A 1 122 ? -16.603 13.256 45.120 1.00 73.38 122 ILE A N 1
ATOM 1023 C CA . ILE A 1 122 ? -15.616 14.003 44.355 1.00 73.38 122 ILE A CA 1
ATOM 1024 C C . ILE A 1 122 ? -14.965 12.991 43.415 1.00 73.38 122 ILE A C 1
ATOM 1026 O O . ILE A 1 122 ? -14.217 12.117 43.850 1.00 73.38 122 ILE A O 1
ATOM 1030 N N . GLY A 1 123 ? -15.345 13.059 42.143 1.00 76.19 123 GLY A N 1
ATOM 1031 C CA . GLY A 1 123 ? -14.880 12.132 41.127 1.00 76.19 123 GLY A CA 1
ATOM 1032 C C . GLY A 1 123 ? -13.414 12.272 40.762 1.00 76.19 123 GLY A C 1
ATOM 1033 O O . GLY A 1 123 ? -12.649 13.047 41.337 1.00 76.19 123 GLY A O 1
ATOM 1034 N N . SER A 1 124 ? -13.029 11.502 39.754 1.00 78.31 124 SER A N 1
ATOM 1035 C CA . SER A 1 124 ? -11.686 11.500 39.187 1.00 78.31 124 SER A CA 1
ATOM 1036 C C . SER A 1 124 ? -11.286 12.919 38.763 1.00 78.31 124 SER A C 1
ATOM 1038 O O . SER A 1 124 ? -11.994 13.554 37.982 1.00 78.31 124 SER A O 1
ATOM 1040 N N . ASN A 1 125 ? -10.146 13.414 39.256 1.00 80.50 125 ASN A N 1
ATOM 1041 C CA . ASN A 1 125 ? -9.684 14.777 38.991 1.00 80.50 125 ASN A CA 1
ATOM 1042 C C . ASN A 1 125 ? -9.490 15.010 37.480 1.00 80.50 125 ASN A C 1
ATOM 1044 O O . ASN A 1 125 ? -8.659 14.351 36.849 1.00 80.50 125 ASN A O 1
ATOM 1048 N N . LYS A 1 126 ? -10.258 15.937 36.892 1.00 76.12 126 LYS A N 1
ATOM 1049 C CA . LYS A 1 126 ? -10.149 16.310 35.475 1.00 76.12 126 LYS A CA 1
ATOM 1050 C C . LYS A 1 126 ? -9.622 17.732 35.372 1.00 76.12 126 LYS A C 1
ATOM 1052 O O . LYS A 1 126 ? -10.300 18.676 35.764 1.00 76.12 126 LYS A O 1
ATOM 1057 N N . VAL A 1 127 ? -8.426 17.878 34.809 1.00 80.19 127 VAL A N 1
ATOM 1058 C CA . VAL A 1 127 ? -7.839 19.191 34.525 1.00 80.19 127 VAL A CA 1
ATOM 1059 C C . VAL A 1 127 ? -8.595 19.814 33.347 1.00 80.19 127 VAL A C 1
ATOM 1061 O O . VAL A 1 127 ? -8.597 19.260 32.247 1.00 80.19 127 VAL A O 1
ATOM 1064 N N . GLN A 1 128 ? -9.269 20.938 33.588 1.00 68.25 128 GLN A N 1
ATOM 1065 C CA . GLN A 1 128 ? -9.842 21.788 32.543 1.00 68.25 128 GLN A CA 1
ATOM 1066 C C . GLN A 1 128 ? -8.715 22.695 32.041 1.00 68.25 128 GLN A C 1
ATOM 1068 O O . GLN A 1 128 ? -8.180 23.491 32.809 1.00 68.25 128 GLN A O 1
ATOM 1073 N N . TYR A 1 129 ? -8.321 22.547 30.779 1.00 73.44 129 TYR A N 1
ATOM 1074 C CA . TYR A 1 129 ? -7.446 23.521 30.134 1.00 73.44 129 TYR A CA 1
ATOM 1075 C C . TYR A 1 129 ? -8.332 24.566 29.459 1.00 73.44 129 TYR A C 1
ATOM 1077 O O . TYR A 1 129 ? -9.071 24.232 28.529 1.00 73.44 129 TYR A O 1
ATOM 1085 N N . GLU A 1 130 ? -8.264 25.809 29.934 1.00 62.62 130 GLU A N 1
ATOM 1086 C CA . GLU A 1 130 ? -8.796 26.970 29.218 1.00 62.62 130 GLU A CA 1
ATOM 1087 C C . GLU A 1 130 ? -8.091 27.021 27.857 1.00 62.62 130 GLU A C 1
ATOM 1089 O O . GLU A 1 130 ? -6.873 27.168 27.766 1.00 62.62 130 GLU A O 1
ATOM 1094 N N . THR A 1 131 ? -8.841 26.783 26.782 1.00 50.62 131 THR A N 1
ATOM 1095 C CA . THR A 1 131 ? -8.361 27.103 25.439 1.00 50.62 131 THR A CA 1
ATOM 1096 C C . THR A 1 131 ? -8.737 28.551 25.208 1.00 50.62 131 THR A C 1
ATOM 1098 O O . THR A 1 131 ? -9.910 28.836 24.962 1.00 50.62 131 THR A O 1
ATOM 1101 N N . ASP A 1 132 ? -7.753 29.440 25.318 1.00 46.94 132 ASP A N 1
ATOM 1102 C CA . ASP A 1 132 ? -7.902 30.855 24.999 1.00 46.94 132 ASP A CA 1
ATOM 1103 C C . ASP A 1 132 ? -8.492 30.992 23.589 1.00 46.94 132 ASP A C 1
ATOM 1105 O O . ASP A 1 132 ? -7.855 30.697 22.575 1.00 46.94 132 ASP A O 1
ATOM 1109 N N . LYS A 1 133 ? -9.767 31.383 23.530 1.00 46.78 133 LYS A N 1
ATOM 1110 C CA . LYS A 1 133 ? -10.436 31.788 22.299 1.00 46.78 133 LYS A CA 1
ATOM 1111 C C . LYS A 1 133 ? -10.214 33.281 22.096 1.00 46.78 133 LYS A C 1
ATOM 1113 O O . LYS A 1 133 ? -11.003 34.081 22.585 1.00 46.78 133 LYS A O 1
ATOM 1118 N N . GLU A 1 134 ? -9.239 33.622 21.263 1.00 40.28 134 GLU A N 1
ATOM 1119 C CA . GLU A 1 134 ? -9.315 34.799 20.395 1.00 40.28 134 GLU A CA 1
ATOM 1120 C C . GLU A 1 134 ? -9.163 34.344 18.939 1.00 40.28 134 GLU A C 1
ATOM 1122 O O . GLU A 1 134 ? -8.384 33.446 18.626 1.00 40.28 134 GLU A O 1
ATOM 1127 N N . GLY A 1 135 ? -10.064 34.835 18.088 1.00 35.62 135 GLY A N 1
ATOM 1128 C CA . GLY A 1 135 ? -10.518 34.121 16.900 1.00 35.62 135 GLY A CA 1
ATOM 1129 C C . GLY A 1 135 ? -9.747 34.364 15.608 1.00 35.62 135 GLY A C 1
ATOM 1130 O O . GLY A 1 135 ? -9.149 35.409 15.395 1.00 35.62 135 GLY A O 1
ATOM 1131 N N . GLU A 1 136 ? -9.929 33.421 14.688 1.00 27.98 136 GLU A N 1
ATOM 1132 C CA . GLU A 1 136 ? -10.036 33.687 13.259 1.00 27.98 136 GLU A CA 1
ATOM 1133 C C . GLU A 1 136 ? -10.945 32.608 12.656 1.00 27.98 136 GLU A C 1
ATOM 1135 O O . GLU A 1 136 ? -10.819 31.415 12.946 1.00 27.98 136 GLU A O 1
ATOM 1140 N N . SER A 1 137 ? -11.941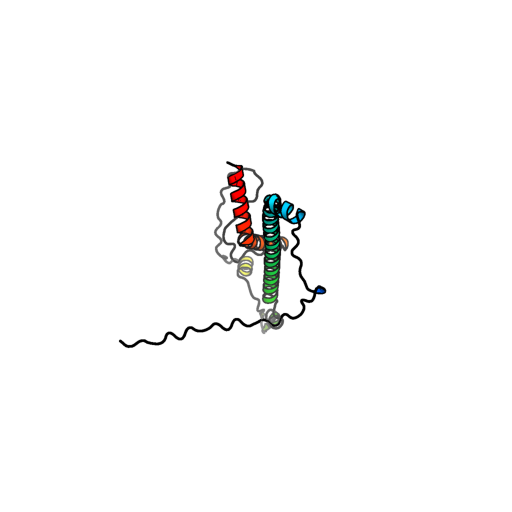 33.036 11.885 1.00 41.41 137 SER A N 1
ATOM 1141 C CA . SER A 1 137 ? -12.773 32.142 11.096 1.00 41.41 137 SER A CA 1
ATOM 1142 C C . SER A 1 137 ? -11.969 31.648 9.899 1.00 41.41 137 SER A C 1
ATOM 1144 O O . SER A 1 137 ? -11.820 32.384 8.929 1.00 41.41 137 SER A O 1
ATOM 1146 N N . ASP A 1 138 ? -11.530 30.395 9.922 1.00 27.50 138 ASP A N 1
ATOM 1147 C CA . ASP A 1 138 ? -11.453 29.623 8.688 1.00 27.50 138 ASP A CA 1
ATOM 1148 C C . ASP A 1 138 ? -11.739 28.146 8.954 1.00 27.50 138 ASP A C 1
ATOM 1150 O O . ASP A 1 138 ? -11.366 27.549 9.967 1.00 27.50 138 ASP A O 1
ATOM 1154 N N . SER A 1 139 ? -12.508 27.578 8.043 1.00 43.28 139 SER A N 1
ATOM 1155 C CA . SER A 1 139 ? -12.966 26.207 8.055 1.00 43.28 139 SER A CA 1
ATOM 1156 C C . SER A 1 139 ? -11.823 25.251 7.730 1.00 43.28 139 SER A C 1
ATOM 1158 O O . SER A 1 139 ? -11.610 24.935 6.567 1.00 43.28 139 SER A O 1
ATOM 1160 N N . ASP A 1 140 ? -11.143 24.711 8.737 1.00 32.44 140 ASP A N 1
ATOM 1161 C CA . ASP A 1 140 ? -10.537 23.382 8.625 1.00 32.44 140 ASP A CA 1
ATOM 1162 C C . ASP A 1 140 ? -10.282 22.808 10.023 1.00 32.44 140 ASP A C 1
ATOM 1164 O O . ASP A 1 140 ? -9.482 23.326 10.801 1.00 32.44 140 ASP A O 1
ATOM 1168 N N . GLN A 1 141 ? -11.007 21.746 10.392 1.00 32.19 141 GLN A N 1
ATOM 1169 C CA . GLN A 1 141 ? -10.782 21.067 11.670 1.00 32.19 141 GLN A CA 1
ATOM 1170 C C . GLN A 1 141 ? -9.484 20.263 11.597 1.00 32.19 141 GLN A C 1
ATOM 1172 O O . GLN A 1 141 ? -9.468 19.085 11.223 1.00 32.19 141 GLN A O 1
ATOM 1177 N N . GLY A 1 142 ? -8.414 20.946 11.992 1.00 31.56 142 GLY A N 1
ATOM 1178 C CA . GLY A 1 142 ? -7.088 20.417 12.232 1.00 31.56 142 GLY A CA 1
ATOM 1179 C 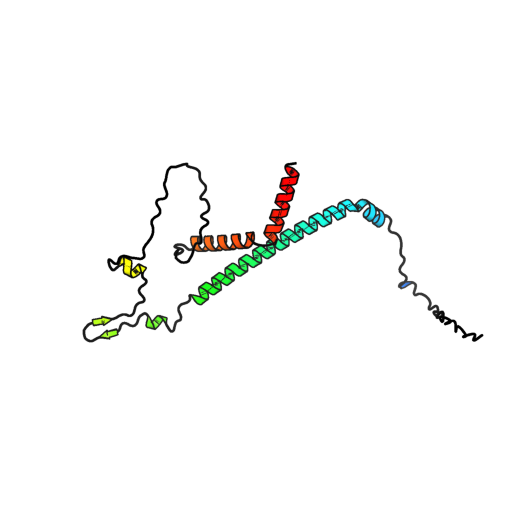C . GLY A 1 142 ? -7.056 19.300 13.276 1.00 31.56 142 GLY A C 1
ATOM 1180 O O . GLY A 1 142 ? -7.722 19.315 14.310 1.00 31.56 142 GLY A O 1
ATOM 1181 N N . GLU A 1 143 ? -6.282 18.286 12.911 1.00 40.16 143 GLU A N 1
ATOM 1182 C CA . GLU A 1 143 ? -5.241 17.643 13.710 1.00 40.16 143 GLU A CA 1
ATOM 1183 C C . GLU A 1 143 ? -5.234 17.966 15.215 1.00 40.16 143 GLU A C 1
ATOM 1185 O O . GLU A 1 143 ? -4.899 19.065 15.640 1.00 40.16 143 GLU A O 1
ATOM 1190 N N . ASN A 1 144 ? -5.496 16.941 16.031 1.00 31.14 144 ASN A N 1
ATOM 1191 C CA . ASN A 1 144 ? -4.997 16.891 17.399 1.00 31.14 144 ASN A CA 1
ATOM 1192 C C . ASN A 1 144 ? -4.130 15.628 17.536 1.00 31.14 144 ASN A C 1
ATOM 1194 O O . ASN A 1 144 ? -4.624 14.500 17.659 1.00 31.14 144 ASN A O 1
ATOM 1198 N N . GLU A 1 145 ? -2.821 15.825 17.382 1.00 44.75 145 GLU A N 1
ATOM 1199 C CA . GLU A 1 145 ? -1.766 14.865 17.694 1.00 44.75 145 GLU A CA 1
ATOM 1200 C C . GLU A 1 145 ? -1.488 14.929 19.201 1.00 44.75 145 GLU A C 1
ATOM 1202 O O . GLU A 1 145 ? -0.790 15.807 19.692 1.00 44.75 145 GLU A O 1
ATOM 1207 N N . GLY A 1 146 ? -2.022 13.959 19.936 1.00 28.97 146 GLY A N 1
ATOM 1208 C CA . GLY A 1 146 ? -1.700 13.745 21.341 1.00 28.97 146 GLY A CA 1
ATOM 1209 C C . GLY A 1 146 ? -2.353 12.455 21.804 1.00 28.97 146 GLY A C 1
ATOM 1210 O O . GLY A 1 146 ? -3.565 12.406 21.971 1.00 28.97 146 GLY A O 1
ATOM 1211 N N . SER A 1 147 ? -1.560 11.383 21.881 1.00 35.00 147 SER A N 1
ATOM 1212 C CA . SER A 1 147 ? -1.853 10.077 22.499 1.00 35.00 147 SER A CA 1
ATOM 1213 C C . SER A 1 147 ? -3.249 9.927 23.127 1.00 35.00 147 SER A C 1
ATOM 1215 O O . SER A 1 147 ? -3.429 10.101 24.330 1.00 35.00 147 SER A O 1
ATOM 1217 N N . LYS A 1 148 ? -4.235 9.543 22.308 1.00 38.69 148 LYS A N 1
ATOM 1218 C CA . LYS A 1 148 ? -5.572 9.133 22.752 1.00 38.69 148 LYS A CA 1
ATOM 1219 C C . LYS A 1 148 ? -5.475 7.757 23.416 1.00 38.69 148 LYS A C 1
ATOM 1221 O O . LYS A 1 148 ? -5.745 6.729 22.798 1.00 38.69 148 LYS A O 1
ATOM 1226 N N . LEU A 1 149 ? -4.971 7.770 24.645 1.00 37.84 149 LEU A N 1
ATOM 1227 C CA . LEU A 1 149 ? -4.992 6.667 25.594 1.00 37.84 149 LEU A CA 1
ATOM 1228 C C . LEU A 1 149 ? -6.423 6.470 26.122 1.00 37.84 149 LEU A C 1
ATOM 1230 O O . LEU A 1 149 ? -7.230 7.398 26.140 1.00 37.84 149 LEU A O 1
ATOM 1234 N N . LEU A 1 150 ? -6.706 5.211 26.459 1.00 35.06 150 LEU A N 1
ATOM 1235 C CA . LEU A 1 150 ? -7.913 4.623 27.054 1.00 35.06 150 LEU A CA 1
ATOM 1236 C C . LEU A 1 150 ? -8.846 5.630 27.769 1.00 35.06 150 LEU A C 1
ATOM 1238 O O . LEU A 1 150 ? -8.445 6.235 28.756 1.00 35.06 150 LEU A O 1
ATOM 1242 N N . GLY A 1 151 ? -10.096 5.778 27.299 1.00 39.41 151 GLY A N 1
ATOM 1243 C CA . GLY A 1 151 ? -11.125 6.553 28.021 1.00 39.41 151 GLY A CA 1
ATOM 1244 C C . GLY A 1 151 ? -12.141 7.346 27.186 1.00 39.41 151 GLY A C 1
ATOM 1245 O O . GLY A 1 151 ? -13.094 7.876 27.745 1.00 39.41 151 GLY A O 1
ATOM 1246 N N . MET A 1 152 ? -12.001 7.439 25.857 1.00 49.62 152 MET A N 1
ATOM 1247 C CA . MET A 1 152 ? -13.063 8.020 25.020 1.00 49.62 152 MET A CA 1
ATOM 1248 C C . MET A 1 152 ? -14.039 6.928 24.594 1.00 49.62 152 MET A C 1
ATOM 1250 O O . MET A 1 152 ? -13.790 6.228 23.611 1.00 49.62 152 MET A O 1
ATOM 1254 N N . GLU A 1 153 ? -15.153 6.816 25.317 1.00 52.16 153 GLU A N 1
ATOM 1255 C CA . GLU A 1 153 ? -16.348 6.122 24.841 1.00 52.16 153 GLU A CA 1
ATOM 1256 C C . GLU A 1 153 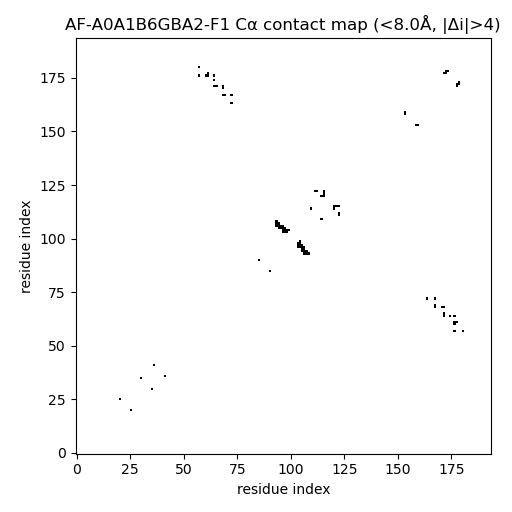? -16.669 6.631 23.432 1.00 52.16 153 GLU A C 1
ATOM 1258 O O . GLU A 1 153 ? -16.928 7.818 23.207 1.00 52.16 153 GLU A O 1
ATOM 1263 N N . LEU A 1 154 ? -16.566 5.747 22.444 1.00 55.28 154 LEU A N 1
ATOM 1264 C CA . LEU A 1 154 ? -16.958 6.051 21.077 1.00 55.28 154 LEU A CA 1
ATOM 1265 C C . LEU A 1 154 ? -18.487 6.119 21.074 1.00 55.28 154 LEU A C 1
ATOM 1267 O O . LEU A 1 154 ? -19.156 5.107 20.907 1.00 55.28 154 LEU A O 1
ATOM 1271 N N . LYS A 1 155 ? -19.022 7.320 21.323 1.00 60.19 155 LYS A N 1
ATOM 1272 C CA . LYS A 1 155 ? -20.455 7.571 21.550 1.00 60.19 155 LYS A CA 1
ATOM 1273 C C . LYS A 1 155 ? -21.338 7.140 20.376 1.00 60.19 155 LYS A C 1
ATOM 1275 O O . LYS A 1 155 ? -22.523 6.890 20.562 1.00 60.19 155 LYS A O 1
ATOM 1280 N N . THR A 1 156 ? -20.781 7.063 19.165 1.00 76.75 156 THR A N 1
ATOM 1281 C CA . THR A 1 156 ? -21.512 6.648 17.965 1.00 76.75 156 THR A CA 1
ATOM 1282 C C . THR A 1 156 ? -20.719 5.654 17.118 1.00 76.75 156 THR A C 1
ATOM 1284 O O . THR A 1 156 ? -19.491 5.716 17.024 1.00 76.75 156 THR A O 1
ATOM 1287 N N . GLU A 1 157 ? -21.419 4.780 16.387 1.00 77.69 157 GLU A N 1
ATOM 1288 C CA . GLU A 1 157 ? -20.784 3.875 15.415 1.00 77.69 157 GLU A CA 1
ATOM 1289 C C . GLU A 1 157 ? -19.935 4.608 14.364 1.00 77.69 157 GLU A C 1
ATOM 1291 O O . GLU A 1 157 ? -18.979 4.054 13.810 1.00 77.69 157 GLU A O 1
ATOM 1296 N N . LYS A 1 158 ? -20.30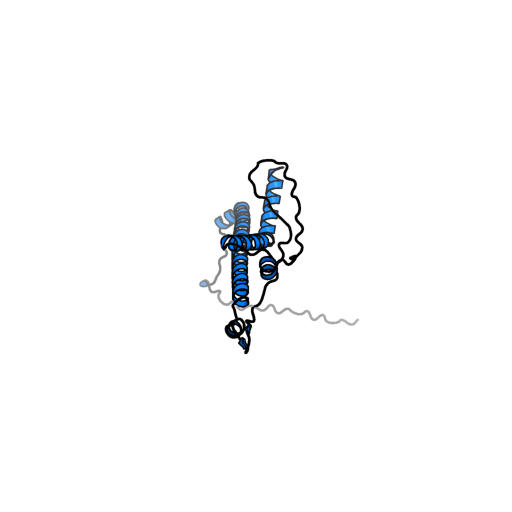3 5.854 14.039 1.00 82.88 158 LYS A N 1
ATOM 1297 C CA . LYS A 1 158 ? -19.576 6.685 13.074 1.00 82.88 158 LYS A CA 1
ATOM 1298 C C . LYS A 1 158 ? -18.193 7.048 13.610 1.00 82.88 158 LYS A C 1
ATOM 1300 O O . LYS A 1 158 ? -17.225 6.984 12.849 1.00 82.88 158 LYS A O 1
ATOM 1305 N N . ASP A 1 159 ? -18.083 7.340 14.903 1.00 80.31 159 ASP A N 1
ATOM 1306 C CA . ASP A 1 159 ? -16.811 7.653 15.558 1.00 80.31 159 ASP A CA 1
ATOM 1307 C C . ASP A 1 159 ? -15.889 6.436 15.591 1.00 80.31 159 ASP A C 1
ATOM 1309 O O . ASP A 1 159 ? -14.700 6.555 15.289 1.00 80.31 159 ASP A O 1
ATOM 1313 N N . VAL A 1 160 ? -16.451 5.247 15.838 1.00 77.69 160 VAL A N 1
ATOM 1314 C CA . VAL A 1 160 ? -15.721 3.973 15.749 1.00 77.69 160 VAL A CA 1
ATOM 1315 C C . VAL A 1 160 ? -15.159 3.777 14.339 1.00 77.69 160 VAL A C 1
ATOM 1317 O O . VAL A 1 160 ? -13.956 3.573 14.159 1.00 77.69 160 VAL A O 1
ATOM 1320 N N . LYS A 1 161 ? -16.002 3.919 13.308 1.00 82.25 161 LYS A N 1
ATOM 1321 C CA . LYS A 1 161 ? -15.590 3.795 11.898 1.00 82.25 161 LYS A CA 1
ATOM 1322 C C . LYS A 1 161 ? -14.517 4.828 11.525 1.00 82.25 161 LYS A C 1
ATOM 1324 O O . LYS A 1 161 ? -13.576 4.493 10.799 1.00 82.25 161 LYS A O 1
ATOM 1329 N N . LYS A 1 162 ? -14.618 6.064 12.030 1.00 85.81 162 LYS A N 1
ATOM 1330 C CA . LYS A 1 162 ? -13.631 7.135 11.807 1.00 85.81 162 LYS A CA 1
ATOM 1331 C C . LYS A 1 162 ? -12.293 6.811 12.477 1.00 85.81 162 LYS A C 1
ATOM 1333 O O . LYS A 1 162 ? -11.259 6.943 11.822 1.00 85.81 162 LYS A O 1
ATOM 1338 N N . ALA A 1 163 ? -12.306 6.323 13.717 1.00 82.25 163 ALA A N 1
ATOM 1339 C CA . ALA A 1 163 ? -11.105 5.912 14.446 1.00 82.25 163 ALA A CA 1
ATOM 1340 C C . ALA A 1 163 ? -10.371 4.759 13.739 1.00 82.25 163 ALA A C 1
ATOM 1342 O O . ALA A 1 163 ? -9.169 4.857 13.491 1.00 82.25 163 ALA A O 1
ATOM 1343 N N . ILE A 1 164 ? -11.105 3.727 13.306 1.00 82.19 164 ILE A N 1
ATOM 1344 C CA . ILE A 1 164 ? -10.552 2.595 12.543 1.00 82.19 164 ILE A CA 1
ATOM 1345 C C . ILE A 1 164 ? -9.935 3.077 11.228 1.00 82.19 164 ILE A C 1
ATOM 1347 O O . ILE A 1 164 ? -8.812 2.707 10.881 1.00 82.19 164 ILE A O 1
ATOM 1351 N N . LYS A 1 165 ? -10.656 3.924 10.480 1.00 86.19 165 LYS A N 1
ATOM 1352 C CA . LYS A 1 165 ? -10.156 4.488 9.220 1.00 86.19 165 LYS A CA 1
ATOM 1353 C C . LYS A 1 165 ? -8.865 5.268 9.454 1.00 86.19 165 LYS A C 1
ATOM 1355 O O . LYS A 1 165 ? -7.920 5.095 8.692 1.00 86.19 165 LYS A O 1
ATOM 1360 N N . HIS A 1 166 ? -8.825 6.084 10.503 1.00 86.31 166 HIS A N 1
ATOM 1361 C CA . HIS A 1 166 ? -7.669 6.892 10.863 1.00 86.31 166 HIS A CA 1
ATOM 1362 C C . HIS A 1 166 ? -6.451 6.031 11.244 1.00 86.31 166 HIS A C 1
ATOM 1364 O O . HIS A 1 166 ? -5.352 6.245 10.724 1.00 86.31 166 HIS A O 1
ATOM 1370 N N . GLN A 1 167 ? -6.644 5.000 12.072 1.00 86.38 167 GLN A N 1
ATOM 1371 C CA . GLN A 1 167 ? -5.594 4.039 12.422 1.00 86.38 167 GLN A CA 1
ATOM 1372 C C . GLN A 1 167 ? -5.061 3.319 11.176 1.00 86.38 167 GLN A C 1
ATOM 1374 O O . GLN A 1 167 ? -3.848 3.274 10.959 1.00 86.38 167 GLN A O 1
ATOM 1379 N N . ALA A 1 168 ? -5.953 2.850 10.298 1.00 86.31 168 ALA A N 1
ATOM 1380 C CA . ALA A 1 168 ? -5.571 2.222 9.039 1.00 86.31 168 ALA A CA 1
ATOM 1381 C C . ALA A 1 168 ? -4.797 3.187 8.121 1.00 86.31 168 ALA A C 1
ATOM 1383 O O . ALA A 1 168 ? -3.796 2.796 7.523 1.00 86.31 168 ALA A O 1
ATOM 1384 N N . THR A 1 169 ? -5.195 4.462 8.023 1.00 87.50 169 THR A N 1
ATOM 1385 C CA . THR A 1 169 ? -4.446 5.455 7.232 1.00 87.50 169 THR A CA 1
ATOM 1386 C C . THR A 1 169 ? -3.066 5.746 7.815 1.00 87.50 169 THR A C 1
ATOM 1388 O O . THR A 1 169 ? -2.109 5.827 7.046 1.00 87.50 169 THR A O 1
ATOM 1391 N N . LYS A 1 170 ? -2.929 5.814 9.148 1.00 90.00 170 LYS A N 1
ATOM 1392 C CA . LYS A 1 170 ? -1.629 5.974 9.820 1.00 90.00 170 LYS A CA 1
ATOM 1393 C C . LYS A 1 170 ? -0.714 4.777 9.550 1.00 90.00 170 LYS A C 1
ATOM 1395 O O . LYS A 1 170 ? 0.462 4.959 9.238 1.00 90.00 170 LYS A O 1
ATOM 1400 N N . GLN A 1 171 ? -1.245 3.553 9.589 1.00 89.81 171 GLN A N 1
ATOM 1401 C CA . GLN A 1 171 ? -0.479 2.358 9.221 1.00 89.81 171 GLN A CA 1
ATOM 1402 C C . GLN A 1 171 ? -0.062 2.371 7.739 1.00 89.81 171 GLN A C 1
ATOM 1404 O O . GLN A 1 171 ? 1.094 2.090 7.424 1.00 89.81 171 GLN A O 1
ATOM 1409 N N . VAL A 1 172 ? -0.952 2.781 6.824 1.00 91.00 172 VAL A N 1
ATOM 1410 C CA . VAL A 1 172 ? -0.623 2.904 5.390 1.00 91.00 172 VAL A CA 1
ATOM 1411 C C . VAL A 1 172 ? 0.491 3.924 5.165 1.00 91.00 172 VAL A C 1
ATOM 1413 O O . VAL A 1 172 ? 1.406 3.651 4.390 1.00 91.00 172 VAL A O 1
ATOM 1416 N N . GLN A 1 173 ? 0.459 5.071 5.847 1.00 90.12 173 GLN A N 1
ATOM 1417 C CA . GLN A 1 173 ? 1.493 6.103 5.727 1.00 90.12 173 GLN A CA 1
ATOM 1418 C C . GLN A 1 173 ? 2.875 5.614 6.187 1.00 90.12 173 GLN A C 1
ATOM 1420 O O . GLN A 1 173 ? 3.889 5.961 5.580 1.00 90.12 173 GLN A O 1
ATOM 1425 N N . LYS A 1 174 ? 2.918 4.762 7.220 1.00 91.12 174 LYS A N 1
ATOM 1426 C CA . LYS A 1 174 ? 4.156 4.143 7.720 1.00 91.12 174 LYS A CA 1
ATOM 1427 C C . LYS A 1 174 ? 4.696 3.037 6.803 1.00 91.12 174 LYS A C 1
ATOM 1429 O O . LYS A 1 174 ? 5.859 2.669 6.933 1.00 91.12 174 LYS A O 1
ATOM 1434 N N . SER A 1 175 ? 3.896 2.520 5.869 1.00 92.75 175 SER A N 1
ATOM 1435 C CA . SER A 1 175 ? 4.316 1.426 4.987 1.00 92.75 175 SER A CA 1
ATOM 1436 C C . SER A 1 175 ? 5.477 1.817 4.062 1.00 92.75 175 SER A C 1
ATOM 1438 O O . SER A 1 175 ? 5.552 2.931 3.529 1.00 92.75 175 SER A O 1
ATOM 1440 N N . LYS A 1 176 ? 6.369 0.857 3.789 1.00 93.06 176 LYS A N 1
ATOM 1441 C CA . LYS A 1 176 ? 7.507 1.044 2.871 1.00 93.06 176 LYS A CA 1
ATOM 1442 C C . LYS A 1 176 ? 7.042 1.406 1.451 1.00 93.06 176 LYS A C 1
ATOM 1444 O O . LYS A 1 176 ? 7.672 2.230 0.786 1.00 93.06 176 LYS A O 1
ATOM 1449 N N . ALA A 1 177 ? 5.917 0.845 1.003 1.00 92.56 177 ALA A N 1
ATOM 1450 C CA . ALA A 1 177 ? 5.306 1.146 -0.294 1.00 92.56 177 ALA A CA 1
ATOM 1451 C C . ALA A 1 177 ? 4.898 2.619 -0.411 1.00 92.56 177 ALA A C 1
ATOM 1453 O O . ALA A 1 177 ? 5.193 3.292 -1.400 1.00 92.56 177 ALA A O 1
ATOM 1454 N N . PHE A 1 178 ? 4.268 3.158 0.632 1.00 94.38 178 PHE A N 1
ATOM 1455 C CA . PHE A 1 178 ? 3.852 4.554 0.647 1.00 94.38 178 PHE A CA 1
ATOM 1456 C C . PHE A 1 178 ? 5.043 5.511 0.764 1.00 94.38 178 PHE A C 1
ATOM 1458 O O . PHE A 1 178 ? 5.129 6.488 0.019 1.00 94.38 178 PHE A O 1
ATOM 1465 N N . GLN A 1 179 ? 6.012 5.200 1.629 1.00 94.12 179 GLN A N 1
ATOM 1466 C CA . GLN A 1 179 ? 7.220 6.013 1.785 1.00 94.12 179 GLN A CA 1
ATOM 1467 C C . GLN A 1 179 ? 8.061 6.070 0.504 1.00 94.12 179 GLN A C 1
ATOM 1469 O O . GLN A 1 179 ? 8.579 7.127 0.138 1.00 94.12 179 GLN A O 1
ATOM 1474 N N . THR A 1 180 ? 8.199 4.948 -0.207 1.00 93.19 180 THR A N 1
ATOM 1475 C CA . THR A 1 180 ? 8.918 4.913 -1.490 1.00 93.19 180 THR A CA 1
ATOM 1476 C C . THR A 1 180 ? 8.211 5.751 -2.554 1.00 93.19 180 THR A C 1
ATOM 1478 O O . THR A 1 180 ? 8.881 6.530 -3.237 1.00 93.19 180 THR A O 1
ATOM 1481 N N . LYS A 1 181 ? 6.873 5.693 -2.640 1.00 94.69 181 LYS A N 1
ATOM 1482 C CA . LYS A 1 181 ? 6.078 6.572 -3.515 1.00 94.69 181 LYS A CA 1
ATOM 1483 C C . LYS A 1 181 ? 6.305 8.055 -3.194 1.00 94.69 181 LYS A C 1
ATOM 1485 O O . LYS A 1 181 ? 6.643 8.822 -4.093 1.00 94.69 181 LYS A O 1
ATOM 1490 N N . GLN A 1 182 ? 6.201 8.434 -1.921 1.00 95.25 182 GLN A N 1
ATOM 1491 C CA . GLN A 1 182 ? 6.429 9.805 -1.448 1.00 95.25 182 GLN A CA 1
ATOM 1492 C C . GLN A 1 182 ? 7.832 10.311 -1.811 1.00 95.25 182 GLN A C 1
ATOM 1494 O O . GLN A 1 182 ? 7.994 11.406 -2.344 1.00 95.25 182 GLN A O 1
ATOM 1499 N N . ARG A 1 183 ? 8.872 9.489 -1.612 1.00 95.56 183 ARG A N 1
ATOM 1500 C CA . ARG A 1 183 ? 10.250 9.829 -2.015 1.00 95.56 183 ARG A CA 1
ATOM 1501 C C . ARG A 1 183 ? 10.372 10.064 -3.523 1.00 95.56 183 ARG A C 1
ATOM 1503 O O . ARG A 1 183 ? 11.093 10.970 -3.939 1.00 95.56 183 ARG A O 1
ATOM 1510 N N . LEU A 1 184 ? 9.692 9.263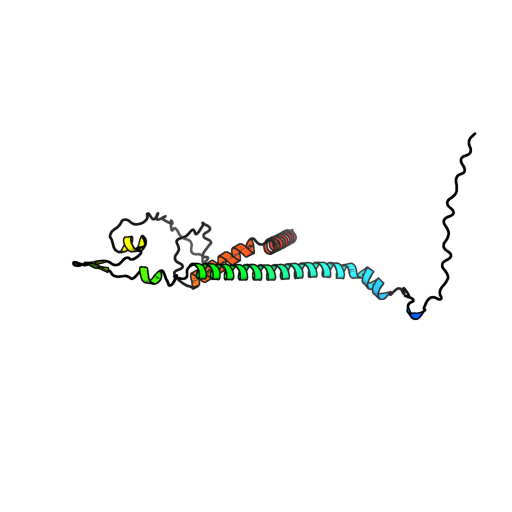 -4.347 1.00 93.81 184 LEU A N 1
ATOM 1511 C CA . LEU A 1 184 ? 9.678 9.452 -5.800 1.00 93.81 184 LEU A CA 1
ATOM 1512 C C . LEU A 1 184 ? 8.952 10.738 -6.207 1.00 93.81 184 LEU A C 1
ATOM 1514 O O . LEU A 1 184 ? 9.423 11.429 -7.107 1.00 93.81 184 LEU A O 1
ATOM 1518 N N . GLU A 1 185 ? 7.837 11.069 -5.558 1.00 94.19 185 GLU A N 1
ATOM 1519 C CA . GLU A 1 185 ? 7.094 12.312 -5.798 1.00 94.19 185 GLU A CA 1
ATOM 1520 C C . GLU A 1 185 ? 7.919 13.543 -5.405 1.00 94.19 185 GLU A C 1
ATOM 1522 O O . GLU A 1 185 ? 8.077 14.436 -6.237 1.00 94.19 185 GLU A O 1
ATOM 1527 N N . LYS A 1 186 ? 8.572 13.535 -4.235 1.00 95.62 186 LYS A N 1
ATOM 1528 C CA . LYS A 1 186 ? 9.496 14.605 -3.812 1.00 95.62 186 LYS A CA 1
ATOM 1529 C C . LYS A 1 186 ? 10.620 14.827 -4.825 1.00 95.62 186 LYS A C 1
ATOM 1531 O O . LYS A 1 186 ? 10.853 15.946 -5.267 1.00 95.62 186 LYS A O 1
ATOM 1536 N N . LYS A 1 187 ? 11.270 13.750 -5.286 1.00 94.81 187 LYS A N 1
ATOM 1537 C CA . LYS A 1 187 ? 12.305 13.839 -6.334 1.00 94.81 187 LYS A CA 1
ATOM 1538 C C . LYS A 1 187 ? 11.771 14.406 -7.653 1.00 94.81 187 LYS A C 1
ATOM 1540 O O . LYS A 1 187 ? 12.529 15.036 -8.381 1.00 94.81 187 LYS A O 1
ATOM 1545 N N . LYS A 1 188 ? 10.503 14.158 -7.999 1.00 94.00 188 LYS A N 1
ATOM 1546 C CA . LYS A 1 188 ? 9.875 14.745 -9.194 1.00 94.00 188 LYS A CA 1
ATOM 1547 C C . LYS A 1 188 ? 9.568 16.227 -9.001 1.00 94.00 188 LYS A C 1
ATOM 1549 O O . LYS A 1 188 ? 9.746 16.970 -9.953 1.00 94.00 188 LYS A O 1
ATOM 1554 N N . GLN A 1 189 ? 9.118 16.639 -7.816 1.00 95.31 189 GLN A N 1
ATOM 1555 C CA . GLN A 1 189 ? 8.854 18.045 -7.493 1.00 95.31 189 GLN A CA 1
ATOM 1556 C C . GLN A 1 189 ? 10.141 18.873 -7.550 1.00 95.31 189 GLN A C 1
ATOM 1558 O O . GLN A 1 189 ? 10.176 19.851 -8.282 1.00 95.31 189 GLN A O 1
ATOM 1563 N N . ILE A 1 190 ? 11.219 18.400 -6.912 1.00 95.56 190 ILE A N 1
ATOM 1564 C CA . ILE A 1 190 ? 12.538 19.063 -6.933 1.00 95.56 190 ILE A CA 1
ATOM 1565 C C . ILE A 1 190 ? 13.055 19.254 -8.369 1.00 95.56 190 ILE A C 1
ATOM 1567 O O . ILE A 1 190 ? 13.632 20.280 -8.696 1.00 95.56 190 ILE A O 1
ATOM 1571 N N . LYS A 1 191 ? 12.828 18.273 -9.253 1.00 94.56 191 LYS A N 1
ATOM 1572 C CA . LYS A 1 191 ? 13.211 18.359 -10.674 1.00 94.56 191 LYS A CA 1
ATOM 1573 C C . LYS A 1 191 ? 12.319 19.263 -11.523 1.00 94.56 191 LYS A C 1
ATOM 1575 O O . LYS A 1 191 ? 12.669 19.513 -12.664 1.00 94.56 191 LYS A O 1
ATOM 1580 N N . LYS A 1 192 ? 11.126 19.614 -11.041 1.00 93.31 192 LYS A N 1
ATOM 1581 C CA . LYS A 1 192 ? 10.196 20.513 -11.738 1.00 93.31 192 LYS A CA 1
ATOM 1582 C C . LYS A 1 192 ? 10.376 21.964 -11.304 1.00 93.31 192 LYS A C 1
ATOM 1584 O O . LYS A 1 192 ? 9.996 22.850 -12.053 1.00 93.31 192 LYS A O 1
ATOM 1589 N N . SER A 1 193 ? 10.875 22.186 -10.090 1.00 89.31 193 SER A N 1
ATOM 1590 C CA . SER A 1 193 ? 11.136 23.515 -9.535 1.00 89.31 193 SER A CA 1
ATOM 1591 C C . SER A 1 193 ? 12.487 24.104 -9.955 1.00 89.31 193 SER A C 1
ATOM 1593 O O . SER A 1 193 ? 12.772 25.235 -9.584 1.00 89.31 193 SER A O 1
ATOM 1595 N N . HIS A 1 194 ? 13.321 23.335 -10.657 1.00 75.56 194 HIS A N 1
ATOM 1596 C CA . HIS A 1 194 ? 14.649 23.712 -11.140 1.00 75.56 194 HIS A CA 1
ATOM 1597 C C . HIS A 1 194 ? 14.682 23.597 -12.664 1.00 75.56 194 HIS A C 1
ATOM 1599 O O . HIS A 1 194 ? 15.430 24.382 -13.287 1.00 75.56 194 HIS A O 1
#

Mean predicted aligned error: 17.44 Å